Protein AF-A0A401PL98-F1 (afdb_monomer_lite)

Radius of gyration: 25.8 Å; chains: 1; bounding box: 98×54×64 Å

Foldseek 3Di:
DDDPPPPDPDDLQVLLVVLVVLLVVCVVPPDPVSLLVNLLSLLQVLFVDPDDDDSNLVSLLSLLQSLLLVVVDDDPDLQSVLSSLLSLLSSLLRPVVSSVVSQQPDDDPPDPDRSVLVSVVSCLVSLVSQAAQVSLLSSLSSLLSQLPDPDHDPNCLVCLQSSLVSNLSSVVLNLLNLLVVLVVVVVVVVPPPDDDDDDDDDDDDPPPPVVLSSVVSVVSNVVVVVVDDPPPPDPRSNDDRSSNVRDHLSNDPPHPDDSLLSNLVSLVCCVVPPVVSNCSNCVNDDPVSVVSNVVSNVVNVVVVVSVVQVVCVVVPHDPDPPPPPPPDPDPDDDDPDDD

pLDDT: mean 73.14, std 20.41, range [24.22, 97.81]

Organism: Scyliorhinus torazame (NCBI:txid75743)

Secondary structure (DSSP, 8-state):
-----------HHHHHHHHHHHHHHHTT---HHHHHHHHHHHHHHHHH-S--SSSHHHHHHHHHHHHHHHHTS----HHHHHHHHHHHHHHHHH-HHHHHHHHHH---TT--S-HHHHHHHHHHHTGGG--HHHHHHHHHHHHHHHHT-SS--HHHHHSHHHHHHHHHHHHHHHHHHHHHHHHHHHHHTS--------------------HHHHHHHHHHHHHHHHS-------GGGS---TTTTS--TTT-TTSS--HHHHHHHHHHHHHHH-HHHHHHHHTT--HHHHHHHHHHHHHHHHHHHHHHHHHHHHTTS---------S-----PPP----

Structure (mmCIF, N/CA/C/O backbone):
data_AF-A0A401PL98-F1
#
_entry.id   AF-A0A401PL98-F1
#
loop_
_atom_site.group_PDB
_atom_site.id
_atom_site.type_symbol
_atom_site.label_atom_id
_atom_site.label_alt_id
_atom_site.label_comp_id
_atom_site.label_asym_id
_atom_site.label_entity_id
_atom_site.label_seq_id
_atom_site.pdbx_PDB_ins_code
_atom_site.Cartn_x
_atom_site.Cartn_y
_atom_site.Cartn_z
_atom_site.occupancy
_atom_site.B_iso_or_equiv
_atom_site.auth_seq_id
_atom_site.auth_comp_id
_atom_site.auth_asym_id
_atom_site.auth_atom_id
_atom_site.pdbx_PDB_model_num
ATOM 1 N N . MET A 1 1 ? 9.918 30.303 -23.582 1.00 34.84 1 MET A N 1
ATOM 2 C CA . MET A 1 1 ? 9.147 31.017 -22.536 1.00 34.84 1 MET A CA 1
ATOM 3 C C . MET A 1 1 ? 9.695 30.509 -21.212 1.00 34.84 1 MET A C 1
ATOM 5 O O . MET A 1 1 ? 9.701 29.308 -21.020 1.00 34.84 1 MET A O 1
ATOM 9 N N . GLN A 1 2 ? 10.324 31.367 -20.407 1.00 24.86 2 GLN A N 1
ATOM 10 C CA . GLN A 1 2 ? 11.129 30.951 -19.251 1.00 24.86 2 GLN A CA 1
ATOM 11 C C . GLN A 1 2 ? 10.305 30.152 -18.235 1.00 24.86 2 GLN A C 1
ATOM 13 O O . GLN A 1 2 ? 9.307 30.666 -17.726 1.00 24.86 2 GLN A O 1
ATOM 18 N N . CYS A 1 3 ? 10.780 28.949 -17.903 1.00 24.22 3 CYS A N 1
ATOM 19 C CA . CYS A 1 3 ? 10.407 28.220 -16.699 1.00 24.22 3 CYS A CA 1
ATOM 20 C C . CYS A 1 3 ? 10.579 29.154 -15.501 1.00 24.22 3 CYS A C 1
ATOM 22 O O . CYS A 1 3 ? 11.693 29.502 -15.097 1.00 24.22 3 CYS A O 1
ATOM 24 N N . VAL A 1 4 ? 9.456 29.625 -14.960 1.00 25.02 4 VAL A N 1
ATOM 25 C CA . VAL A 1 4 ? 9.458 30.361 -13.704 1.00 25.02 4 VAL A CA 1
ATOM 26 C C . VAL A 1 4 ? 9.804 29.349 -12.630 1.00 25.02 4 VAL A C 1
ATOM 28 O O . VAL A 1 4 ? 8.997 28.518 -12.234 1.00 25.02 4 VAL A O 1
ATOM 31 N N . ASN A 1 5 ? 11.047 29.443 -12.185 1.00 32.03 5 ASN A N 1
ATOM 32 C CA . ASN A 1 5 ? 11.596 28.792 -11.018 1.00 32.03 5 ASN A CA 1
ATOM 33 C C . ASN A 1 5 ? 10.749 29.202 -9.792 1.00 32.03 5 ASN A C 1
ATOM 35 O O . ASN A 1 5 ? 10.996 30.238 -9.170 1.00 32.03 5 ASN A O 1
ATOM 39 N N . VAL A 1 6 ? 9.697 28.440 -9.464 1.00 31.39 6 VAL A N 1
ATOM 40 C CA . VAL A 1 6 ? 8.904 28.639 -8.239 1.00 31.39 6 VAL A CA 1
ATOM 41 C C . VAL A 1 6 ? 9.640 27.975 -7.079 1.00 31.39 6 VAL A C 1
ATOM 43 O O . VAL A 1 6 ? 9.162 27.052 -6.433 1.00 31.39 6 VAL A O 1
ATOM 46 N N . SER A 1 7 ? 10.824 28.498 -6.767 1.00 35.16 7 SER A N 1
ATOM 47 C CA . SER A 1 7 ? 11.382 28.366 -5.427 1.00 35.16 7 SER A CA 1
ATOM 48 C C . SER A 1 7 ? 10.679 29.391 -4.536 1.00 35.16 7 SER A C 1
ATOM 50 O O . SER A 1 7 ? 11.146 30.508 -4.311 1.00 35.16 7 SER A O 1
ATOM 52 N N . LYS A 1 8 ? 9.480 29.033 -4.075 1.00 34.72 8 LYS A N 1
ATOM 53 C CA . LYS A 1 8 ? 8.863 29.641 -2.897 1.00 34.72 8 LYS A CA 1
ATOM 54 C C . LYS A 1 8 ? 8.503 28.510 -1.952 1.00 34.72 8 LYS A C 1
ATOM 56 O O . LYS A 1 8 ? 7.469 27.874 -2.114 1.00 34.72 8 LYS A O 1
ATOM 61 N N . HIS A 1 9 ? 9.359 28.286 -0.958 1.00 39.34 9 HIS A N 1
ATOM 62 C CA . HIS A 1 9 ? 8.941 27.645 0.283 1.00 39.34 9 HIS A CA 1
ATOM 63 C C . HIS A 1 9 ? 7.728 28.424 0.812 1.00 39.34 9 HIS A C 1
ATOM 65 O O . HIS A 1 9 ? 7.892 29.506 1.374 1.00 39.34 9 HIS A O 1
ATOM 71 N N . LYS A 1 10 ? 6.510 27.922 0.577 1.00 44.69 10 LYS A N 1
ATOM 72 C CA . LYS A 1 10 ? 5.352 28.338 1.371 1.00 44.69 10 LYS A CA 1
ATOM 73 C C . LYS A 1 10 ? 5.649 27.926 2.808 1.00 44.69 10 LYS A C 1
ATOM 75 O O . LYS A 1 10 ? 6.079 26.796 3.050 1.00 44.69 10 LYS A O 1
ATOM 80 N N . ASP A 1 11 ? 5.464 28.849 3.743 1.00 50.06 11 ASP A N 1
ATOM 81 C CA . ASP A 1 11 ? 5.633 28.557 5.163 1.00 50.06 11 ASP A CA 1
ATOM 82 C C . ASP A 1 11 ? 4.682 27.410 5.540 1.00 50.06 11 ASP A C 1
ATOM 84 O O . ASP A 1 11 ? 3.527 27.398 5.107 1.00 50.06 11 ASP A O 1
ATOM 88 N N . SER A 1 12 ? 5.118 26.448 6.363 1.00 47.03 12 SER A N 1
ATOM 89 C CA . SER A 1 12 ? 4.267 25.307 6.757 1.00 47.03 12 SER A CA 1
ATOM 90 C C . SER A 1 12 ? 2.941 25.750 7.395 1.00 47.03 12 SER A C 1
ATOM 92 O O . SER A 1 12 ? 1.970 25.001 7.378 1.00 47.03 12 SER A O 1
ATOM 94 N N . SER A 1 13 ? 2.891 26.976 7.932 1.00 44.75 13 SER A N 1
ATOM 95 C CA . SER A 1 13 ? 1.680 27.620 8.445 1.00 44.75 13 SER A CA 1
ATOM 96 C C . SER A 1 13 ? 0.706 28.061 7.349 1.00 44.75 13 SER A C 1
ATOM 98 O O . SER A 1 13 ? -0.495 27.997 7.572 1.00 44.75 13 SER A O 1
ATOM 100 N N . GLU A 1 14 ? 1.179 28.527 6.191 1.00 50.38 14 GLU A N 1
ATOM 101 C CA . GLU A 1 14 ? 0.305 28.928 5.077 1.00 50.38 14 GLU A CA 1
ATOM 102 C C . GLU A 1 14 ? -0.303 27.704 4.394 1.00 50.38 14 GLU A C 1
ATOM 104 O O . GLU A 1 14 ? -1.478 27.716 4.036 1.00 50.38 14 GLU A O 1
ATOM 109 N N . ILE A 1 15 ? 0.486 26.630 4.280 1.00 54.44 15 ILE A N 1
ATOM 110 C CA . ILE A 1 15 ? 0.012 25.328 3.803 1.00 54.44 15 ILE A CA 1
ATOM 111 C C . ILE A 1 15 ? -1.042 24.786 4.775 1.00 54.44 15 ILE A C 1
ATOM 113 O O . ILE A 1 15 ? -2.155 24.491 4.358 1.00 54.44 15 ILE A O 1
ATOM 117 N N . ALA A 1 16 ? -0.745 24.753 6.079 1.00 52.16 16 ALA A N 1
ATOM 118 C CA . ALA A 1 16 ? -1.694 24.299 7.095 1.00 52.16 16 ALA A CA 1
ATOM 119 C C . ALA A 1 16 ? -2.985 25.137 7.142 1.00 52.16 16 ALA A C 1
ATOM 121 O O . ALA A 1 16 ? -4.063 24.575 7.302 1.00 52.16 16 ALA A O 1
ATOM 122 N N . CYS A 1 17 ? -2.909 26.461 6.966 1.00 51.03 17 CYS A N 1
ATOM 123 C CA . CYS A 1 17 ? -4.097 27.315 6.894 1.00 51.03 17 CYS A CA 1
ATOM 124 C C . CYS A 1 17 ? -4.942 27.041 5.642 1.00 51.03 17 CYS A C 1
ATOM 126 O O . CYS A 1 17 ? -6.155 26.915 5.770 1.00 51.03 17 CYS A O 1
ATOM 128 N N . GLY A 1 18 ? -4.329 26.906 4.460 1.00 56.03 18 GLY A N 1
ATOM 129 C CA . GLY A 1 18 ? -5.063 26.574 3.231 1.00 56.03 18 GLY A CA 1
ATOM 130 C C . GLY A 1 18 ? -5.735 25.200 3.307 1.00 56.03 18 GLY A C 1
ATOM 131 O O . GLY A 1 18 ? -6.884 25.041 2.907 1.00 56.03 18 GLY A O 1
ATOM 132 N N . LEU A 1 19 ? -5.045 24.236 3.917 1.00 57.03 19 LEU A N 1
ATOM 133 C CA . LEU A 1 19 ? -5.558 22.900 4.204 1.00 57.03 19 LEU A CA 1
ATOM 134 C C . LEU A 1 19 ? -6.704 22.915 5.235 1.00 57.03 19 LEU A C 1
ATOM 136 O O . LEU A 1 19 ? -7.704 22.223 5.062 1.00 57.03 19 LEU A O 1
ATOM 140 N N . TYR A 1 20 ? -6.595 23.725 6.291 1.00 56.75 20 TYR A N 1
ATOM 141 C CA . TYR A 1 20 ? -7.649 23.887 7.296 1.00 56.75 20 TYR A CA 1
ATOM 142 C C . TYR A 1 20 ? -8.900 24.549 6.707 1.00 56.75 20 TYR A C 1
ATOM 144 O O . TYR A 1 20 ? -10.014 24.092 6.950 1.00 56.75 20 TYR A O 1
ATOM 152 N N . GLU A 1 21 ? -8.731 25.606 5.908 1.00 56.06 21 GLU A N 1
ATOM 153 C CA . GLU A 1 21 ? -9.841 26.267 5.215 1.00 56.06 21 GLU A CA 1
ATOM 154 C C . GLU A 1 21 ? -10.541 25.311 4.246 1.00 56.06 21 GLU A C 1
ATOM 156 O O . GLU A 1 21 ? -11.769 25.264 4.231 1.00 56.06 21 GLU A O 1
ATOM 161 N N . ALA A 1 22 ? -9.785 24.487 3.523 1.00 56.66 22 ALA A N 1
ATOM 162 C CA . ALA A 1 22 ? -10.321 23.426 2.680 1.00 56.66 22 ALA A CA 1
ATOM 163 C C . ALA A 1 22 ? -11.163 22.397 3.451 1.00 56.66 22 ALA A C 1
ATOM 165 O O . ALA A 1 22 ? -12.301 22.125 3.072 1.00 56.66 22 ALA A O 1
ATOM 166 N N . VAL A 1 23 ? -10.652 21.849 4.557 1.00 57.38 23 VAL A N 1
ATOM 167 C CA . VAL A 1 23 ? -11.400 20.881 5.385 1.00 57.38 23 VAL A CA 1
ATOM 168 C C . VAL A 1 23 ? -12.679 21.512 5.957 1.00 57.38 23 VAL A C 1
ATOM 170 O O . VAL A 1 23 ? -13.740 20.890 5.980 1.00 57.38 23 VAL A O 1
ATOM 173 N N . VAL A 1 24 ? -12.619 22.781 6.373 1.00 56.09 24 VAL A N 1
ATOM 174 C CA . VAL A 1 24 ? -13.784 23.508 6.903 1.00 56.09 24 VAL A CA 1
ATOM 175 C C . VAL A 1 24 ? -14.827 23.810 5.817 1.00 56.09 24 VAL A C 1
ATOM 177 O O . VAL A 1 24 ? -16.025 23.758 6.104 1.00 56.09 24 VAL A O 1
ATOM 180 N N . TRP A 1 25 ? -14.406 24.103 4.584 1.00 50.75 25 TRP A N 1
ATOM 181 C CA . TRP A 1 25 ? -15.309 24.321 3.446 1.00 50.75 25 TRP A CA 1
ATOM 182 C C . TRP A 1 25 ? -15.984 23.023 2.975 1.00 50.75 25 TRP A C 1
ATOM 184 O O . TRP A 1 25 ? -17.205 22.994 2.809 1.00 50.75 25 TRP A O 1
ATOM 194 N N . THR A 1 26 ? -15.221 21.937 2.852 1.00 51.97 26 THR A N 1
ATOM 195 C CA . THR A 1 26 ? -15.712 20.617 2.400 1.00 51.97 26 THR A CA 1
ATOM 196 C C . THR A 1 26 ? -16.624 19.922 3.418 1.00 51.97 26 THR A C 1
ATOM 198 O O . THR A 1 26 ? -17.501 19.137 3.049 1.00 51.97 26 THR A O 1
ATOM 201 N N . GLY A 1 27 ? -16.525 20.281 4.705 1.00 49.19 27 GLY A N 1
ATOM 202 C CA . GLY A 1 27 ? -17.437 19.823 5.759 1.00 49.19 27 GLY A CA 1
ATOM 203 C C . GLY A 1 27 ? -18.918 20.177 5.536 1.00 49.19 27 GLY A C 1
ATOM 204 O O . GLY A 1 27 ? -19.774 19.667 6.261 1.00 49.19 27 GLY A O 1
ATOM 205 N N . HIS A 1 28 ? -19.253 21.025 4.550 1.00 48.16 28 HIS A N 1
ATOM 206 C CA . HIS A 1 28 ? -20.642 21.359 4.222 1.00 48.16 28 HIS A CA 1
ATOM 207 C C . HIS A 1 28 ? -21.223 20.668 2.979 1.00 48.16 28 HIS A C 1
ATOM 209 O O . HIS A 1 28 ? -22.436 20.452 2.982 1.00 48.16 28 HIS A O 1
ATOM 215 N N . VAL A 1 29 ? -20.449 20.265 1.961 1.00 44.75 29 VAL A N 1
ATOM 216 C CA . VAL A 1 29 ? -20.989 19.599 0.752 1.00 44.75 29 VAL A CA 1
ATOM 217 C C . VAL A 1 29 ? -19.892 18.805 0.014 1.00 44.75 29 VAL A C 1
ATOM 219 O O . VAL A 1 29 ? -19.371 19.274 -0.978 1.00 44.75 29 VAL A O 1
ATOM 222 N N . ALA A 1 30 ? -19.542 17.590 0.447 1.00 50.38 30 ALA A N 1
ATOM 223 C CA . ALA A 1 30 ? -18.509 16.804 -0.248 1.00 50.38 30 ALA A CA 1
ATOM 224 C C . ALA A 1 30 ? -19.039 16.150 -1.545 1.00 50.38 30 ALA A C 1
ATOM 226 O O . ALA A 1 30 ? -19.434 14.974 -1.543 1.00 50.38 30 ALA A O 1
ATOM 227 N N . ASP A 1 31 ? -19.071 16.929 -2.627 1.00 55.38 31 ASP A N 1
ATOM 228 C CA . ASP A 1 31 ? -19.102 16.422 -4.000 1.00 55.38 31 ASP A CA 1
ATOM 229 C C . ASP A 1 31 ? -17.734 15.809 -4.366 1.00 55.38 31 ASP A C 1
ATOM 231 O O . ASP A 1 31 ? -16.712 16.064 -3.730 1.00 55.38 31 ASP A O 1
ATOM 235 N N . TRP A 1 32 ? -17.729 14.935 -5.369 1.00 53.50 32 TRP A N 1
ATOM 236 C CA . TRP A 1 32 ? -16.585 14.107 -5.766 1.00 53.50 32 TRP A CA 1
ATOM 237 C C . TRP A 1 32 ? -15.277 14.859 -6.028 1.00 53.50 32 TRP A C 1
ATOM 239 O O . TRP A 1 32 ? -14.222 14.414 -5.579 1.00 53.50 32 TRP A O 1
ATOM 249 N N . GLU A 1 33 ? -15.351 16.004 -6.706 1.00 59.06 33 GLU A N 1
ATOM 250 C CA . GLU A 1 33 ? -14.176 16.819 -7.038 1.00 59.06 33 GLU A CA 1
ATOM 251 C C . GLU A 1 33 ? -13.470 17.344 -5.780 1.00 59.06 33 GLU A C 1
ATOM 253 O O . GLU A 1 33 ? -12.244 17.431 -5.740 1.00 59.06 33 GLU A O 1
ATOM 258 N N . GLU A 1 34 ? -14.228 17.646 -4.721 1.00 63.03 34 GLU A N 1
ATOM 259 C CA . GLU A 1 34 ? -13.664 18.191 -3.489 1.00 63.03 34 GLU A CA 1
ATOM 260 C C . GLU A 1 34 ? -12.855 17.144 -2.721 1.00 63.03 34 GLU A C 1
ATOM 262 O O . GLU A 1 34 ? -11.804 17.476 -2.183 1.00 63.03 34 GLU A O 1
ATOM 267 N N . VAL A 1 35 ? -13.306 15.882 -2.689 1.00 63.41 35 VAL A N 1
ATOM 268 C CA . VAL A 1 35 ? -12.607 14.791 -1.983 1.00 63.41 35 VAL A CA 1
ATOM 269 C C . VAL A 1 35 ? -11.343 14.365 -2.727 1.00 63.41 35 VAL A C 1
ATOM 271 O O . VAL A 1 35 ? -10.309 14.179 -2.085 1.00 63.41 35 VAL A O 1
ATOM 274 N N . GLY A 1 36 ? -11.407 14.263 -4.059 1.00 61.31 36 GLY A N 1
ATOM 275 C CA . GLY A 1 36 ? -10.237 13.967 -4.890 1.00 61.31 36 GLY A CA 1
ATOM 276 C C . GLY A 1 36 ? -9.157 15.033 -4.749 1.00 61.31 36 GLY A C 1
ATOM 277 O O . GLY A 1 36 ? -8.006 14.719 -4.453 1.00 61.31 36 GLY A O 1
ATOM 278 N N . TRP A 1 37 ? -9.544 16.309 -4.819 1.00 66.44 37 TRP A N 1
ATOM 279 C CA . TRP A 1 37 ? -8.623 17.417 -4.577 1.00 66.44 37 TRP A CA 1
ATOM 280 C C . TRP A 1 37 ? -8.018 17.383 -3.162 1.00 66.44 37 TRP A C 1
ATOM 282 O O . TRP A 1 37 ? -6.823 17.619 -2.995 1.00 66.44 37 TRP A O 1
ATOM 292 N N . LEU A 1 38 ? -8.811 17.051 -2.136 1.00 66.69 38 LEU A N 1
ATOM 293 C CA . LEU A 1 38 ? -8.348 16.972 -0.744 1.00 66.69 38 LEU A CA 1
ATOM 294 C C . LEU A 1 38 ? -7.312 15.854 -0.546 1.00 66.69 38 LEU A C 1
ATOM 296 O O . LEU A 1 38 ? -6.324 16.046 0.167 1.00 66.69 38 LEU A O 1
ATOM 300 N N . ALA A 1 39 ? -7.528 14.703 -1.190 1.00 67.25 39 ALA A N 1
ATOM 301 C CA . ALA A 1 39 ? -6.600 13.578 -1.181 1.00 67.25 39 ALA A CA 1
ATOM 302 C C . ALA A 1 39 ? -5.299 13.910 -1.919 1.00 67.25 39 ALA A C 1
ATOM 304 O O . ALA A 1 39 ? -4.222 13.750 -1.339 1.00 67.25 39 ALA A O 1
ATOM 305 N N . ALA A 1 40 ? -5.401 14.462 -3.127 1.00 68.38 40 ALA A N 1
ATOM 306 C CA . ALA A 1 40 ? -4.260 14.912 -3.913 1.00 68.38 40 ALA A CA 1
ATOM 307 C C . ALA A 1 40 ? -3.421 15.967 -3.175 1.00 68.38 40 ALA A C 1
ATOM 309 O O . ALA A 1 40 ? -2.199 15.849 -3.075 1.00 68.38 40 ALA A O 1
ATOM 310 N N . GLU A 1 41 ? -4.059 16.993 -2.606 1.00 69.19 41 GLU A N 1
ATOM 311 C CA . GLU A 1 41 ? -3.354 18.060 -1.893 1.00 69.19 41 GLU A CA 1
ATOM 312 C C . GLU A 1 41 ? -2.682 17.520 -0.618 1.00 69.19 41 GLU A C 1
ATOM 314 O O . GLU A 1 41 ? -1.539 17.875 -0.317 1.00 69.19 41 GLU A O 1
ATOM 319 N N . PHE A 1 42 ? -3.338 16.611 0.114 1.00 73.56 42 PHE A N 1
ATOM 320 C CA . PHE A 1 42 ? -2.736 15.970 1.283 1.00 73.56 42 PHE A CA 1
ATOM 321 C C . PHE A 1 42 ? -1.527 15.105 0.914 1.00 73.56 42 PHE A C 1
ATOM 323 O O . PHE A 1 42 ? -0.480 15.213 1.558 1.00 73.56 42 PHE A O 1
ATOM 330 N N . GLN A 1 43 ? -1.646 14.266 -0.114 1.00 69.56 43 GLN A N 1
ATOM 331 C CA . GLN A 1 43 ? -0.548 13.440 -0.616 1.00 69.56 43 GLN A CA 1
ATOM 332 C C . GLN A 1 43 ? 0.619 14.315 -1.062 1.00 69.56 43 GLN A C 1
ATOM 334 O O . GLN A 1 43 ? 1.738 14.144 -0.587 1.00 69.56 43 GLN A O 1
ATOM 339 N N . LYS A 1 44 ? 0.353 15.333 -1.880 1.00 69.38 44 LYS A N 1
ATOM 340 C CA . LYS A 1 44 ? 1.358 16.296 -2.323 1.00 69.38 44 LYS A CA 1
ATOM 341 C C . LYS A 1 44 ? 2.088 16.941 -1.147 1.00 69.38 44 LYS A C 1
ATOM 343 O O . LYS A 1 44 ? 3.314 16.948 -1.112 1.00 69.38 44 LYS A O 1
ATOM 348 N N . VAL A 1 45 ? 1.365 17.439 -0.145 1.00 65.12 45 VAL A N 1
ATOM 349 C CA . VAL A 1 45 ? 1.982 18.110 1.009 1.00 65.12 45 VAL A CA 1
ATOM 350 C C . VAL A 1 45 ? 2.758 17.134 1.899 1.00 65.12 45 VAL A C 1
ATOM 352 O O . VAL A 1 45 ? 3.867 17.460 2.326 1.00 65.12 45 VAL A O 1
ATOM 355 N N . SER A 1 46 ? 2.199 15.957 2.185 1.00 64.69 46 SER A N 1
ATOM 356 C CA . SER A 1 46 ? 2.826 14.950 3.053 1.00 64.69 46 SER A CA 1
ATOM 357 C C . SER A 1 46 ? 4.056 14.298 2.418 1.00 64.69 46 SER A C 1
ATOM 359 O O . SER A 1 46 ? 5.017 14.008 3.127 1.00 64.69 46 SER A O 1
ATOM 361 N N . LEU A 1 47 ? 4.067 14.128 1.094 1.00 66.50 47 LEU A N 1
ATOM 362 C CA . LEU A 1 47 ? 5.151 13.474 0.368 1.00 66.50 47 LEU A CA 1
ATOM 363 C C . LEU A 1 47 ? 6.257 14.471 -0.056 1.00 66.50 47 LEU A C 1
ATOM 365 O O . LEU A 1 47 ? 7.432 14.132 -0.011 1.00 66.50 47 LEU A O 1
ATOM 369 N N . GLN A 1 48 ? 5.945 15.721 -0.424 1.00 57.34 48 GLN A N 1
ATOM 370 C CA . GLN A 1 48 ? 6.891 16.622 -1.118 1.00 57.34 48 GLN A CA 1
ATOM 371 C C . GLN A 1 48 ? 7.851 17.422 -0.211 1.00 57.34 48 GLN A C 1
ATOM 373 O O . GLN A 1 48 ? 8.734 18.121 -0.713 1.00 57.34 48 GLN A O 1
ATOM 378 N N . VAL A 1 49 ? 7.720 17.354 1.119 1.00 53.47 49 VAL A N 1
ATOM 379 C CA . VAL A 1 49 ? 8.475 18.222 2.040 1.00 53.47 49 VAL A CA 1
ATOM 380 C C . VAL A 1 49 ? 9.450 17.411 2.914 1.00 53.47 49 VAL A C 1
ATOM 382 O O . VAL A 1 49 ? 9.013 16.748 3.851 1.00 53.47 49 VAL A O 1
ATOM 385 N N . PRO A 1 50 ? 10.786 17.553 2.739 1.00 47.53 50 PRO A N 1
ATOM 386 C CA . PRO A 1 50 ? 11.790 16.974 3.647 1.00 47.53 50 PRO A CA 1
ATOM 387 C C . PRO A 1 50 ? 11.770 17.588 5.062 1.00 47.53 50 PRO A C 1
ATOM 389 O O . PRO A 1 50 ? 12.568 17.230 5.925 1.00 47.53 50 PRO A O 1
ATOM 392 N N . CYS A 1 51 ? 10.892 18.563 5.306 1.00 45.81 51 CYS A N 1
ATOM 393 C CA . CYS A 1 51 ? 10.666 19.199 6.599 1.00 45.81 51 CYS A CA 1
ATOM 394 C C . CYS A 1 51 ? 9.462 18.560 7.298 1.00 45.81 51 CYS A C 1
ATOM 396 O O . CYS A 1 51 ? 8.436 19.203 7.529 1.00 45.81 51 CYS A O 1
ATOM 398 N N . SER A 1 52 ? 9.604 17.288 7.656 1.00 54.16 52 SER A N 1
ATOM 399 C CA . SER A 1 52 ? 8.729 16.648 8.628 1.00 54.16 52 SER A CA 1
ATOM 400 C C . SER A 1 52 ? 8.745 17.457 9.929 1.00 54.16 52 SER A C 1
ATOM 402 O O . SER A 1 52 ? 9.808 17.798 10.459 1.00 54.16 52 SER A O 1
ATOM 404 N N . GLY A 1 53 ? 7.566 17.724 10.485 1.00 57.53 53 GLY A N 1
ATOM 405 C CA . GLY A 1 53 ? 7.471 17.635 11.938 1.00 57.53 53 GLY A CA 1
ATOM 406 C C . GLY A 1 53 ? 6.829 18.768 12.720 1.00 57.53 53 GLY A C 1
ATOM 407 O O . GLY A 1 53 ? 6.954 18.722 13.939 1.00 57.53 53 GLY A O 1
ATOM 408 N N . ARG A 1 54 ? 6.139 19.762 12.128 1.00 57.72 54 ARG A N 1
ATOM 409 C CA . ARG A 1 54 ? 5.236 20.623 12.941 1.00 57.72 54 ARG A CA 1
ATOM 410 C C . ARG A 1 54 ? 3.945 21.085 12.274 1.00 57.72 54 ARG A C 1
ATOM 412 O O . ARG A 1 54 ? 2.924 21.077 12.951 1.00 57.72 54 ARG A O 1
ATOM 419 N N . GLY A 1 55 ? 3.971 21.535 11.019 1.00 63.91 55 GLY A N 1
ATOM 420 C CA . GLY A 1 55 ? 2.767 22.073 10.360 1.00 63.91 55 GLY A CA 1
ATOM 421 C C . GLY A 1 55 ? 1.842 20.984 9.814 1.00 63.91 55 GLY A C 1
ATOM 422 O O . GLY A 1 55 ? 0.642 21.004 10.065 1.00 63.91 55 GLY A O 1
ATOM 423 N N . ILE A 1 56 ? 2.427 20.001 9.125 1.00 71.31 56 ILE A N 1
ATOM 424 C CA . ILE A 1 56 ? 1.692 18.906 8.475 1.00 71.31 56 ILE A CA 1
ATOM 425 C C . ILE A 1 56 ? 1.091 17.966 9.523 1.00 71.31 56 ILE A C 1
ATOM 427 O O . ILE A 1 56 ? -0.078 17.616 9.420 1.00 71.31 56 ILE A O 1
ATOM 431 N N . ASP A 1 57 ? 1.833 17.649 10.588 1.00 82.12 57 ASP A N 1
ATOM 432 C CA . ASP A 1 57 ? 1.369 16.756 11.659 1.00 82.12 57 ASP A CA 1
ATOM 433 C C . ASP A 1 57 ? 0.067 17.236 12.325 1.00 82.12 57 ASP A C 1
ATOM 435 O O . ASP A 1 57 ? -0.743 16.423 12.754 1.00 82.12 57 ASP A O 1
ATOM 43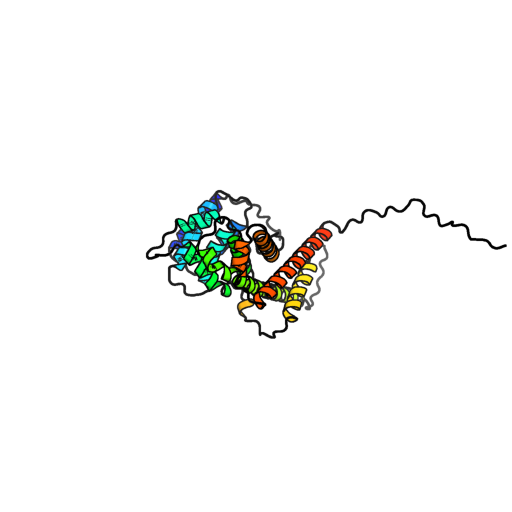9 N N . GLN A 1 58 ? -0.156 18.554 12.398 1.00 80.94 58 GLN A N 1
ATOM 440 C CA . GLN A 1 58 ? -1.398 19.133 12.933 1.00 80.94 58 GLN A CA 1
ATOM 441 C C . GLN A 1 58 ? -2.572 19.004 11.958 1.00 80.94 58 GLN A C 1
ATOM 443 O O . GLN A 1 58 ? -3.726 19.020 12.379 1.00 80.94 58 GLN A O 1
ATOM 448 N N . CYS A 1 59 ? -2.275 18.885 10.665 1.00 78.12 59 CYS A N 1
ATOM 449 C CA . CYS A 1 59 ? -3.268 18.712 9.620 1.00 78.12 59 CYS A CA 1
ATOM 450 C C . CYS A 1 59 ? -3.681 17.245 9.496 1.00 78.12 59 CYS A C 1
ATOM 452 O O . CYS A 1 59 ? -4.865 16.991 9.322 1.00 78.12 59 CYS A O 1
ATOM 454 N N . VAL A 1 60 ? -2.751 16.288 9.642 1.00 84.19 60 VAL A N 1
ATOM 455 C CA . VAL A 1 60 ? -3.019 14.844 9.463 1.00 84.19 60 VAL A CA 1
ATOM 456 C C . VAL A 1 60 ? -4.317 14.387 10.150 1.00 84.19 60 VAL A C 1
ATOM 458 O O . VAL A 1 60 ? -5.145 13.800 9.454 1.00 84.19 60 VAL A O 1
ATOM 461 N N . PRO A 1 61 ? -4.580 14.698 11.440 1.00 88.50 61 PRO A N 1
ATOM 462 C CA . PRO A 1 61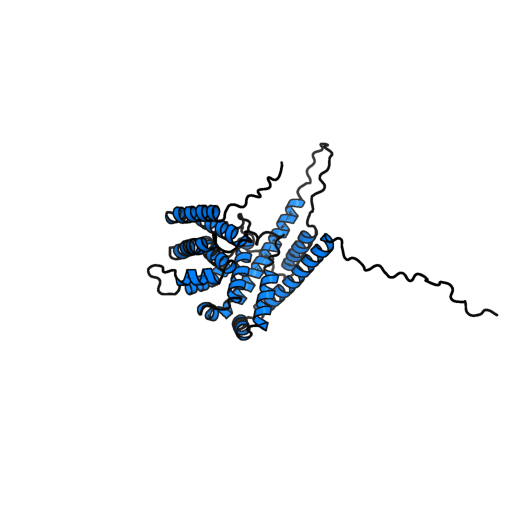 ? -5.831 14.302 12.077 1.00 88.50 61 PRO A CA 1
ATOM 463 C C . PRO A 1 61 ? -7.085 14.827 11.380 1.00 88.50 61 PRO A C 1
ATOM 465 O O . PRO A 1 61 ? -8.052 14.090 11.258 1.00 88.50 61 PRO A O 1
ATOM 468 N N . LEU A 1 62 ? -7.053 16.064 10.880 1.00 84.25 62 LEU A N 1
ATOM 469 C CA . LEU A 1 62 ? -8.191 16.713 10.229 1.00 84.25 62 LEU A CA 1
ATOM 470 C C . LEU A 1 62 ? -8.524 16.064 8.880 1.00 84.25 62 LEU A C 1
ATOM 472 O O . LEU A 1 62 ? -9.693 15.841 8.579 1.00 84.25 62 LEU A O 1
ATOM 476 N N . PHE A 1 63 ? -7.500 15.734 8.086 1.00 83.44 63 PHE A N 1
ATOM 477 C CA . PHE A 1 63 ? -7.674 15.053 6.797 1.00 83.44 63 PHE A CA 1
ATOM 478 C C . PHE A 1 63 ? -8.186 13.630 6.987 1.00 83.44 63 PHE A C 1
ATOM 480 O O . PHE A 1 63 ? -9.144 13.219 6.335 1.00 83.44 63 PHE A O 1
ATOM 487 N N . VAL A 1 64 ? -7.566 12.892 7.911 1.00 88.75 64 VAL A N 1
ATOM 488 C CA . VAL A 1 64 ? -7.956 11.514 8.219 1.00 88.75 64 VAL A CA 1
ATOM 489 C C . VAL A 1 64 ? -9.375 11.472 8.786 1.00 88.75 64 VAL A C 1
ATOM 491 O O . VAL A 1 64 ? -10.163 10.629 8.370 1.00 88.75 64 VAL A O 1
ATOM 494 N N . GLU A 1 65 ? -9.733 12.389 9.690 1.00 87.19 65 GLU A N 1
ATOM 495 C CA . GLU A 1 65 ? -11.092 12.491 10.230 1.00 87.19 65 GLU A CA 1
ATOM 496 C C . GLU A 1 65 ? -12.113 12.755 9.124 1.00 87.19 65 GLU A C 1
ATOM 498 O O . GLU A 1 65 ? -13.062 11.987 8.996 1.00 87.19 65 GLU A O 1
ATOM 503 N N . ALA A 1 66 ? -11.890 13.768 8.280 1.00 82.69 66 ALA A N 1
ATOM 504 C CA . ALA A 1 66 ? -12.811 14.117 7.201 1.00 82.69 66 ALA A CA 1
ATOM 505 C C . ALA A 1 66 ? -13.004 12.966 6.195 1.00 82.69 66 ALA A C 1
ATOM 507 O O . ALA A 1 66 ? -14.137 12.641 5.824 1.00 82.69 66 ALA A O 1
ATOM 508 N N . ALA A 1 67 ? -11.912 12.312 5.784 1.00 85.06 67 ALA A N 1
ATOM 509 C CA . ALA A 1 67 ? -11.955 11.198 4.841 1.00 85.06 67 ALA A CA 1
ATOM 510 C C . ALA A 1 67 ? -12.667 9.970 5.431 1.00 85.06 67 ALA A C 1
ATOM 512 O O . ALA A 1 67 ? -13.540 9.382 4.790 1.00 85.06 67 ALA A O 1
ATOM 513 N N . LEU A 1 68 ? -12.348 9.593 6.672 1.00 87.44 68 LEU A N 1
ATOM 514 C CA . LEU A 1 68 ? -12.960 8.424 7.306 1.00 87.44 68 LEU A CA 1
ATOM 515 C C . LEU A 1 68 ? -14.403 8.687 7.750 1.00 87.44 68 LEU A C 1
ATOM 517 O O . LEU A 1 68 ? -15.237 7.788 7.649 1.00 87.44 68 LEU A O 1
ATOM 521 N N . GLU A 1 69 ? -14.746 9.910 8.163 1.00 84.44 69 GLU A N 1
ATOM 522 C CA . GLU A 1 69 ? -16.135 10.294 8.427 1.00 84.44 69 GLU A CA 1
ATOM 523 C C . GLU A 1 69 ? -16.969 10.177 7.146 1.00 84.44 69 GLU A C 1
ATOM 525 O O . GLU A 1 69 ? -18.089 9.657 7.175 1.00 84.44 69 GLU A O 1
ATOM 530 N N . ARG A 1 70 ? -16.418 10.579 5.992 1.00 80.62 70 ARG A N 1
ATOM 531 C CA . ARG A 1 70 ? -17.098 10.462 4.696 1.00 80.62 70 ARG A CA 1
ATOM 532 C C . ARG A 1 70 ? -17.436 9.016 4.331 1.00 80.62 70 ARG A C 1
ATOM 534 O O . ARG A 1 70 ? -18.499 8.804 3.733 1.00 80.62 70 ARG A O 1
ATOM 541 N N . LEU A 1 71 ? -16.599 8.053 4.724 1.00 82.75 71 LEU A N 1
ATOM 542 C CA . LEU A 1 71 ? -16.837 6.616 4.540 1.00 82.75 71 LEU A CA 1
ATOM 543 C C . LEU A 1 71 ? -17.967 6.065 5.424 1.00 82.75 71 LEU A C 1
ATOM 545 O O . LEU A 1 71 ? -18.544 5.033 5.094 1.00 82.75 71 LEU A O 1
ATOM 549 N N . THR A 1 72 ? -18.338 6.748 6.515 1.00 80.00 72 THR A N 1
ATOM 550 C CA . THR A 1 72 ? -19.493 6.345 7.347 1.00 80.00 72 THR A CA 1
ATOM 551 C C . THR A 1 72 ? -20.845 6.691 6.715 1.00 80.00 72 THR A C 1
ATOM 553 O O . THR A 1 72 ? -21.892 6.201 7.145 1.00 80.00 72 THR A O 1
ATOM 556 N N . ARG A 1 73 ? -20.839 7.555 5.696 1.00 79.06 73 ARG A N 1
ATOM 557 C CA . ARG A 1 73 ? -22.022 7.949 4.923 1.00 79.06 73 ARG A CA 1
ATOM 558 C C . ARG A 1 73 ? -22.173 7.017 3.724 1.00 79.06 73 ARG A C 1
ATOM 560 O O . ARG A 1 73 ? -21.261 6.280 3.377 1.00 79.06 73 ARG A O 1
ATOM 567 N N . GLU A 1 74 ? -23.317 7.072 3.047 1.00 74.62 74 GLU A N 1
ATOM 568 C CA . GLU A 1 74 ? -23.499 6.318 1.804 1.00 74.62 74 GLU A CA 1
ATOM 569 C C . GLU A 1 74 ? -22.424 6.727 0.774 1.00 74.62 74 GLU A C 1
ATOM 571 O O . GLU A 1 74 ? -22.278 7.906 0.416 1.00 74.62 74 GLU A O 1
ATOM 576 N N . VAL A 1 75 ? -21.634 5.747 0.335 1.00 74.44 75 VAL A N 1
ATOM 577 C CA . VAL A 1 75 ? -20.615 5.895 -0.707 1.00 74.44 75 VAL A CA 1
ATOM 578 C C . VAL A 1 75 ? -21.161 5.233 -1.963 1.00 74.44 75 VAL A C 1
ATOM 580 O O . VAL A 1 75 ? -21.513 4.057 -1.948 1.00 74.44 75 VAL A O 1
ATOM 583 N N . LYS A 1 76 ? -21.297 6.011 -3.038 1.00 67.75 76 LYS A N 1
ATOM 584 C CA . LYS A 1 76 ? -22.013 5.577 -4.245 1.00 67.75 76 LYS A CA 1
ATOM 585 C C . LYS A 1 76 ? -21.142 4.783 -5.220 1.00 67.75 76 LYS A C 1
ATOM 587 O O . LYS A 1 76 ? -21.691 4.141 -6.106 1.00 67.75 76 LYS A O 1
ATOM 592 N N . THR A 1 77 ? -19.823 4.838 -5.067 1.00 81.06 77 THR A N 1
ATOM 593 C CA . THR A 1 77 ? -18.839 4.359 -6.049 1.00 81.06 77 THR A CA 1
ATOM 594 C C . THR A 1 77 ? -17.572 3.841 -5.376 1.00 81.06 77 THR A C 1
ATOM 596 O O . THR A 1 77 ? -17.286 4.167 -4.221 1.00 81.06 77 THR A O 1
ATOM 599 N N . SER A 1 78 ? -16.832 2.996 -6.091 1.00 84.50 78 SER A N 1
ATOM 600 C CA . SER A 1 78 ? -15.507 2.491 -5.709 1.00 84.50 78 SER A CA 1
ATOM 601 C C . SER A 1 78 ? -14.456 3.593 -5.669 1.00 84.50 78 SER A C 1
ATOM 603 O O . SER A 1 78 ? -13.779 3.718 -4.660 1.00 84.50 78 SER A O 1
ATOM 605 N N . GLU A 1 79 ? -14.392 4.451 -6.681 1.00 82.94 79 GLU A N 1
ATOM 606 C CA . GLU A 1 79 ? -13.359 5.494 -6.777 1.00 82.94 79 GLU A CA 1
ATOM 607 C C . GLU A 1 79 ? -13.436 6.526 -5.626 1.00 82.94 79 GLU A C 1
ATOM 609 O O . GLU A 1 79 ? -12.428 6.861 -5.013 1.00 82.94 79 GLU A O 1
ATOM 614 N N . LEU A 1 80 ? -14.632 6.953 -5.190 1.00 81.75 80 LEU A N 1
ATOM 615 C CA . LEU A 1 80 ? -14.736 7.832 -4.010 1.00 81.75 80 LEU A CA 1
ATOM 616 C C . LEU A 1 80 ? -14.238 7.131 -2.737 1.00 81.75 80 LEU A C 1
ATOM 618 O O . LEU A 1 80 ? -13.712 7.763 -1.818 1.00 81.75 80 LEU A O 1
ATOM 622 N N . ARG A 1 81 ? -14.443 5.814 -2.663 1.00 87.25 81 ARG A N 1
ATOM 623 C CA . ARG A 1 81 ? -14.005 4.999 -1.534 1.00 87.25 81 ARG A CA 1
ATOM 624 C C . ARG A 1 81 ? -12.485 4.892 -1.517 1.00 87.25 81 ARG A C 1
ATOM 626 O O . ARG A 1 81 ? -11.900 5.126 -0.461 1.00 87.25 81 ARG A O 1
ATOM 633 N N . THR A 1 82 ? -11.860 4.615 -2.660 1.00 89.56 82 THR A N 1
ATOM 634 C CA . THR A 1 82 ? -10.399 4.541 -2.782 1.00 89.56 82 THR A CA 1
ATOM 635 C C . THR A 1 82 ? -9.744 5.889 -2.517 1.00 89.56 82 THR A C 1
ATOM 637 O O . THR A 1 82 ? -8.821 5.927 -1.711 1.00 89.56 82 THR A O 1
ATOM 640 N N . MET A 1 83 ? -10.302 7.003 -3.001 1.00 85.75 83 MET A N 1
ATOM 641 C CA . MET A 1 83 ? -9.824 8.352 -2.658 1.00 85.75 83 MET A CA 1
ATOM 642 C C . MET A 1 83 ? -9.798 8.608 -1.144 1.00 85.75 83 MET A C 1
ATOM 644 O O . MET A 1 83 ? -8.803 9.084 -0.592 1.00 85.75 83 MET A O 1
ATOM 648 N N . CYS A 1 84 ? -10.880 8.270 -0.430 1.00 87.69 84 CYS A N 1
ATOM 649 C CA . CYS A 1 84 ? -10.913 8.409 1.029 1.00 87.69 84 CYS A CA 1
ATOM 650 C C . CYS A 1 84 ? -9.905 7.477 1.723 1.00 87.69 84 CYS A C 1
ATOM 652 O O . CYS A 1 84 ? -9.253 7.885 2.687 1.00 87.69 84 CYS A O 1
ATOM 654 N N . LEU A 1 85 ? -9.758 6.236 1.245 1.00 92.12 85 LEU A N 1
ATOM 655 C CA . LEU A 1 85 ? -8.765 5.296 1.770 1.00 92.12 85 LEU A CA 1
ATOM 656 C C . LEU A 1 85 ? -7.339 5.811 1.542 1.00 92.12 85 LEU A C 1
ATOM 658 O O . LEU A 1 85 ? -6.511 5.728 2.448 1.00 92.12 85 LEU A O 1
ATOM 662 N N . GLN A 1 86 ? -7.063 6.408 0.385 1.00 90.25 86 GLN A N 1
ATOM 663 C CA . GLN A 1 86 ? -5.757 6.945 0.025 1.00 90.25 86 GLN A CA 1
ATOM 664 C C . GLN A 1 86 ? -5.284 8.073 0.937 1.00 90.25 86 GLN A C 1
ATOM 666 O O . GLN A 1 86 ? -4.083 8.171 1.178 1.00 90.25 86 GLN A O 1
ATOM 671 N N . VAL A 1 87 ? -6.187 8.873 1.513 1.00 89.62 87 VAL A N 1
ATOM 672 C CA . VAL A 1 87 ? -5.820 9.862 2.544 1.00 89.62 87 VAL A CA 1
ATOM 673 C C . VAL A 1 87 ? -5.200 9.170 3.760 1.00 89.62 87 VAL A C 1
ATOM 675 O O . VAL A 1 87 ? -4.130 9.557 4.232 1.00 89.62 87 VAL A O 1
ATOM 678 N N . ALA A 1 88 ? -5.844 8.112 4.258 1.00 92.56 88 ALA A N 1
ATOM 679 C CA . ALA A 1 88 ? -5.339 7.348 5.393 1.00 92.56 88 ALA A CA 1
ATOM 680 C C . ALA A 1 88 ? -4.079 6.541 5.030 1.00 92.56 88 ALA A C 1
ATOM 682 O O . ALA A 1 88 ? -3.155 6.464 5.836 1.00 92.56 88 ALA A O 1
ATOM 683 N N . ILE A 1 89 ? -3.991 6.001 3.812 1.00 94.19 89 ILE A N 1
ATOM 684 C CA . ILE A 1 89 ? -2.801 5.295 3.310 1.00 94.19 89 ILE A CA 1
ATOM 685 C C . ILE A 1 89 ? -1.600 6.244 3.199 1.00 94.19 89 ILE A C 1
ATOM 687 O O . ILE A 1 89 ? -0.509 5.922 3.665 1.00 94.19 89 ILE A O 1
ATOM 691 N N . ALA A 1 90 ? -1.796 7.443 2.653 1.00 90.31 90 ALA A N 1
ATOM 692 C CA . ALA A 1 90 ? -0.757 8.463 2.580 1.00 90.31 90 ALA A CA 1
ATOM 693 C C . ALA A 1 90 ? -0.314 8.914 3.979 1.00 90.31 90 ALA A C 1
ATOM 695 O O . ALA A 1 90 ? 0.879 9.070 4.233 1.00 90.31 90 ALA A O 1
ATOM 696 N N . ALA A 1 91 ? -1.251 9.046 4.925 1.00 91.19 91 ALA A N 1
ATOM 697 C CA . ALA A 1 91 ? -0.932 9.359 6.316 1.00 91.19 91 ALA A CA 1
ATOM 698 C C . ALA A 1 91 ? -0.134 8.230 6.992 1.00 91.19 91 ALA A C 1
ATOM 700 O O . ALA A 1 91 ? 0.772 8.515 7.779 1.00 91.19 91 ALA A O 1
ATOM 701 N N . LEU A 1 92 ? -0.440 6.966 6.665 1.00 93.69 92 LEU A N 1
ATOM 702 C CA . LEU A 1 92 ? 0.300 5.795 7.136 1.00 93.69 92 LEU A CA 1
ATOM 703 C C . LEU A 1 92 ? 1.736 5.833 6.623 1.00 93.69 92 LEU A C 1
ATOM 705 O O . LEU A 1 92 ? 2.659 5.658 7.410 1.00 93.69 92 LEU A O 1
ATOM 709 N N . TYR A 1 93 ? 1.917 6.089 5.328 1.00 91.31 93 TYR A N 1
ATOM 710 C CA . TYR A 1 93 ? 3.234 6.169 4.706 1.00 91.31 93 TYR A CA 1
ATOM 711 C C . TYR A 1 93 ? 4.056 7.358 5.234 1.00 91.31 93 TYR A C 1
ATOM 713 O O . TYR A 1 93 ? 5.249 7.219 5.488 1.00 91.31 93 TYR A O 1
ATOM 721 N N . TYR A 1 94 ? 3.416 8.507 5.477 1.00 88.31 94 TYR A N 1
ATOM 722 C CA . TYR A 1 94 ? 4.068 9.701 6.024 1.00 88.31 94 TYR A CA 1
ATOM 723 C C . TYR A 1 94 ? 4.528 9.523 7.478 1.00 88.31 94 TYR A C 1
ATOM 725 O O . TYR A 1 94 ? 5.682 9.795 7.813 1.00 88.31 94 TYR A O 1
ATOM 733 N N . ASN A 1 95 ? 3.620 9.121 8.373 1.00 89.31 95 ASN A N 1
ATOM 734 C CA . ASN A 1 95 ? 3.920 8.953 9.793 1.00 89.31 95 ASN A CA 1
ATOM 735 C C . ASN A 1 95 ? 2.982 7.908 10.425 1.00 89.31 95 ASN A C 1
ATOM 737 O O . ASN A 1 95 ? 1.909 8.264 10.935 1.00 89.31 95 ASN A O 1
ATOM 741 N N . PRO A 1 96 ? 3.400 6.627 10.463 1.00 91.75 96 PRO A N 1
ATOM 742 C CA . PRO A 1 96 ? 2.549 5.545 10.938 1.00 91.75 96 PRO A CA 1
ATOM 743 C C . PRO A 1 96 ? 2.069 5.739 12.381 1.00 91.75 96 PRO A C 1
ATOM 745 O O . PRO A 1 96 ? 0.912 5.468 12.699 1.00 91.75 96 PRO A O 1
ATOM 748 N N . LEU A 1 97 ? 2.933 6.257 13.263 1.00 91.25 97 LEU A N 1
ATOM 749 C CA . LEU A 1 97 ? 2.594 6.475 14.671 1.00 91.25 97 LEU A CA 1
ATOM 750 C C . LEU A 1 97 ? 1.523 7.560 14.838 1.00 91.25 97 LEU A C 1
ATOM 752 O O . LEU A 1 97 ? 0.606 7.408 15.650 1.00 91.25 97 LEU A O 1
ATOM 756 N N . LEU A 1 98 ? 1.631 8.649 14.072 1.00 91.81 98 LEU A N 1
ATOM 757 C CA . LEU A 1 98 ? 0.652 9.731 14.095 1.00 91.81 98 LEU A CA 1
ATOM 758 C C . LEU A 1 98 ? -0.704 9.266 13.563 1.00 91.81 98 LEU A C 1
ATOM 760 O O . LEU A 1 98 ? -1.724 9.587 14.176 1.00 91.81 98 LEU A O 1
ATOM 764 N N . LEU A 1 99 ? -0.729 8.478 12.481 1.00 93.75 99 LEU A N 1
ATOM 765 C CA . LEU A 1 99 ? -1.973 7.893 11.984 1.00 93.75 99 LEU A CA 1
ATOM 766 C C . LEU A 1 99 ? -2.610 6.990 13.043 1.00 93.75 99 LEU A C 1
ATOM 768 O O . LEU A 1 99 ? -3.772 7.192 13.375 1.00 93.75 99 LEU A O 1
ATOM 772 N N . LEU A 1 100 ? -1.871 6.031 13.607 1.00 93.38 100 LEU A N 1
ATOM 773 C CA . LEU A 1 100 ? -2.424 5.109 14.607 1.00 93.38 100 LEU A CA 1
ATOM 774 C C . LEU A 1 100 ? -2.986 5.861 15.820 1.00 93.38 100 LEU A C 1
ATOM 776 O O . LEU A 1 100 ? -4.114 5.603 16.232 1.00 93.38 100 LEU A O 1
ATOM 780 N N . THR A 1 101 ? -2.252 6.860 16.319 1.00 93.06 101 THR A N 1
ATOM 781 C CA . THR A 1 101 ? -2.723 7.731 17.408 1.00 93.06 101 THR A CA 1
ATOM 782 C C . THR A 1 101 ? -3.986 8.498 17.010 1.00 93.06 101 THR A C 1
ATOM 784 O O . THR A 1 101 ? -4.895 8.672 17.819 1.00 93.06 101 THR A O 1
ATOM 787 N N . THR A 1 102 ? -4.067 8.971 15.767 1.00 92.62 102 THR A N 1
ATOM 788 C CA . THR A 1 102 ? -5.259 9.649 15.246 1.00 92.62 102 THR A CA 1
ATOM 789 C C . THR A 1 102 ? -6.452 8.697 15.240 1.00 92.62 102 THR A C 1
ATOM 791 O O . THR A 1 102 ? -7.474 9.009 15.843 1.00 92.62 102 THR A O 1
ATOM 794 N N . LEU A 1 103 ? -6.306 7.512 14.642 1.00 92.50 103 LEU A N 1
ATOM 795 C CA . LEU A 1 103 ? -7.370 6.510 14.526 1.00 92.50 103 LEU A CA 1
ATOM 796 C C . LEU A 1 103 ? -7.896 6.040 15.889 1.00 92.50 103 LEU A C 1
ATOM 798 O O . LEU A 1 103 ? -9.093 5.805 16.026 1.00 92.50 103 LEU A O 1
ATOM 802 N N . GLU A 1 104 ? -7.029 5.933 16.900 1.00 90.12 104 GLU A N 1
ATOM 803 C CA . GLU A 1 104 ? -7.425 5.600 18.276 1.00 90.12 104 GLU A CA 1
ATOM 804 C C . GLU A 1 104 ? -8.275 6.694 18.944 1.00 90.12 104 GLU A C 1
ATOM 806 O O . GLU A 1 104 ? -9.106 6.394 19.802 1.00 90.12 104 GLU A O 1
ATOM 811 N N . ASN A 1 105 ? -8.079 7.959 18.563 1.00 90.25 105 ASN A N 1
ATOM 812 C CA . ASN A 1 105 ? -8.823 9.093 19.112 1.00 90.25 105 ASN A CA 1
ATOM 813 C C . ASN A 1 105 ? -10.127 9.387 18.349 1.00 90.25 105 ASN A C 1
ATOM 815 O O . ASN A 1 105 ? -11.004 10.068 18.892 1.00 90.25 105 ASN A O 1
ATOM 819 N N . LEU A 1 106 ? -10.286 8.867 17.129 1.00 88.19 106 LEU A N 1
ATOM 820 C CA . LEU A 1 106 ? -11.491 9.053 16.320 1.00 88.19 106 LEU A CA 1
ATOM 821 C C . LEU A 1 106 ? -12.662 8.213 16.831 1.00 88.19 106 LEU A C 1
ATOM 823 O O . LEU A 1 106 ? -12.545 7.014 17.077 1.00 88.19 106 LEU A O 1
ATOM 827 N N . HIS A 1 107 ? -13.825 8.853 16.946 1.00 83.88 107 HIS A N 1
ATOM 828 C CA . HIS A 1 107 ? -15.058 8.214 17.393 1.00 83.88 107 HIS A CA 1
ATOM 829 C C . HIS A 1 107 ? -16.231 8.687 16.537 1.00 83.88 107 HIS A C 1
ATOM 831 O O . HIS A 1 107 ? -16.709 9.810 16.697 1.00 83.88 107 HIS A O 1
ATOM 837 N N . PHE A 1 108 ? -16.736 7.813 15.665 1.00 81.56 108 PHE A N 1
ATOM 838 C CA . PHE A 1 108 ? -17.916 8.114 14.856 1.00 81.56 108 PHE A CA 1
ATOM 839 C C . PHE A 1 108 ? -19.214 7.627 15.526 1.00 81.56 108 PHE A C 1
ATOM 841 O O . PHE A 1 108 ? -19.228 6.561 16.155 1.00 81.56 108 PHE A O 1
ATOM 848 N N . PRO A 1 109 ? -20.330 8.371 15.403 1.00 76.25 109 PRO A N 1
ATOM 849 C CA . PR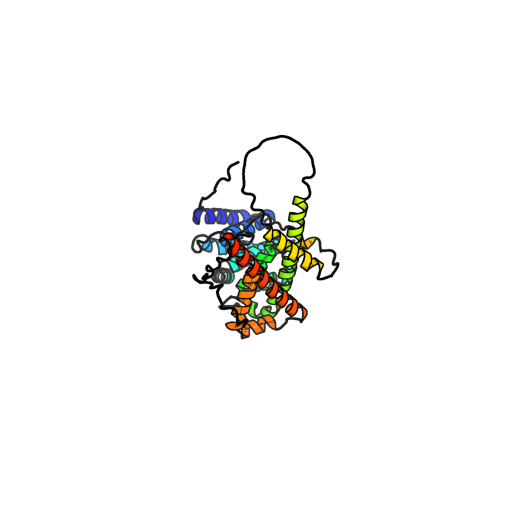O A 1 109 ? -21.615 7.963 15.963 1.00 76.25 109 PRO A CA 1
ATOM 850 C C . PRO A 1 109 ? -22.065 6.599 15.423 1.00 76.25 109 PRO A C 1
ATOM 852 O O . PRO A 1 109 ? -21.955 6.332 14.232 1.00 76.25 109 PRO A O 1
ATOM 855 N N . ASN A 1 110 ? -22.637 5.756 16.288 1.00 74.44 110 ASN A N 1
ATOM 856 C CA . ASN A 1 110 ? -23.125 4.403 15.963 1.00 74.44 110 ASN A CA 1
ATOM 857 C C . ASN A 1 110 ? -22.046 3.381 15.566 1.00 74.44 110 ASN A C 1
ATOM 859 O O . ASN A 1 110 ? -22.391 2.276 15.150 1.00 74.44 110 ASN A O 1
ATOM 863 N N . ASN A 1 111 ? -20.765 3.709 15.738 1.00 74.75 111 ASN A N 1
ATOM 864 C CA . ASN A 1 111 ? -19.677 2.791 15.455 1.00 74.75 111 ASN A CA 1
ATOM 865 C C . ASN A 1 111 ? -19.270 1.995 16.707 1.00 74.75 111 ASN A C 1
ATOM 867 O O . ASN A 1 111 ? -18.915 2.574 17.733 1.00 74.75 111 ASN A O 1
ATOM 871 N N . THR A 1 112 ? -19.358 0.666 16.644 1.00 76.94 112 THR A N 1
ATOM 872 C CA . THR A 1 112 ? -19.010 -0.232 17.761 1.00 76.94 112 THR A CA 1
ATOM 873 C C . THR A 1 112 ? -17.613 -0.834 17.651 1.00 76.94 112 THR A C 1
ATOM 875 O O . THR A 1 112 ? -17.143 -1.449 18.606 1.00 76.94 112 THR A O 1
ATOM 878 N N . GLU A 1 113 ? -16.965 -0.704 16.497 1.00 84.56 113 GLU A N 1
ATOM 879 C CA . GLU A 1 113 ? -15.675 -1.319 16.199 1.00 84.56 113 GLU A CA 1
ATOM 880 C C . GLU A 1 113 ? -14.579 -0.241 16.117 1.00 84.56 113 GLU A C 1
ATOM 882 O O . GLU A 1 113 ? -14.869 0.889 15.717 1.00 84.56 113 GLU A O 1
ATOM 887 N N . PRO A 1 114 ? -13.321 -0.538 16.501 1.00 89.94 114 PRO A N 1
ATOM 888 C CA . PRO A 1 114 ? -12.235 0.428 16.366 1.00 89.94 114 PRO A CA 1
ATOM 889 C C . PRO A 1 114 ? -12.054 0.869 14.909 1.00 89.94 114 PRO A C 1
ATOM 891 O O . PRO A 1 114 ? -11.987 0.019 14.018 1.00 89.94 114 PRO A O 1
ATOM 894 N N . ILE A 1 115 ? -11.883 2.174 14.674 1.00 91.94 115 ILE A N 1
ATOM 895 C CA . ILE A 1 115 ? -11.743 2.751 13.324 1.00 91.94 115 ILE A CA 1
ATOM 896 C C . ILE A 1 115 ? -10.593 2.104 12.547 1.00 91.94 115 ILE A C 1
ATOM 898 O O . ILE A 1 115 ? -10.749 1.781 11.373 1.00 91.94 115 ILE A O 1
ATOM 902 N N . THR A 1 116 ? -9.473 1.805 13.212 1.00 93.12 116 THR A N 1
ATOM 903 C CA . THR A 1 116 ? -8.339 1.079 12.618 1.00 93.12 116 THR A CA 1
ATOM 904 C C . THR A 1 116 ? -8.746 -0.266 12.021 1.00 93.12 116 THR A C 1
ATOM 906 O O . THR A 1 116 ? -8.225 -0.667 10.986 1.00 93.12 116 THR A O 1
ATOM 909 N N . THR A 1 117 ? -9.681 -0.970 12.660 1.00 93.31 117 THR A N 1
ATOM 910 C CA . THR A 1 117 ? -10.142 -2.283 12.193 1.00 93.31 117 THR A CA 1
ATOM 911 C C . THR A 1 117 ? -10.981 -2.144 10.932 1.00 93.31 117 THR A C 1
ATOM 913 O O . THR A 1 117 ? -10.762 -2.866 9.964 1.00 93.31 117 THR A O 1
ATOM 916 N N . GLN A 1 118 ? -11.882 -1.164 10.911 1.00 92.06 118 GLN A N 1
ATOM 917 C CA . GLN A 1 118 ? -12.708 -0.875 9.742 1.00 92.06 118 GLN A CA 1
ATOM 918 C C . GLN A 1 118 ? -11.881 -0.398 8.561 1.00 92.06 118 GLN A C 1
ATOM 920 O O . GLN A 1 118 ? -12.054 -0.913 7.465 1.00 92.06 118 GLN A O 1
ATOM 925 N N . PHE A 1 119 ? -10.952 0.528 8.799 1.00 94.25 119 PHE A N 1
ATOM 926 C CA . PHE A 1 119 ? -10.047 1.030 7.775 1.00 94.25 119 PHE A CA 1
ATOM 927 C C . PHE A 1 119 ? -9.246 -0.107 7.127 1.00 94.25 119 PHE A C 1
ATOM 929 O O . PHE A 1 119 ? -9.286 -0.252 5.912 1.00 94.25 119 PHE A O 1
ATOM 936 N N . VAL A 1 120 ? -8.575 -0.948 7.924 1.00 96.06 120 VAL A N 1
ATOM 937 C CA . VAL A 1 120 ? -7.736 -2.037 7.392 1.00 96.06 120 VAL A CA 1
ATOM 938 C C . VAL A 1 120 ? -8.568 -3.080 6.641 1.00 96.06 120 VAL A C 1
ATOM 940 O O . VAL A 1 120 ? -8.154 -3.533 5.577 1.00 96.06 120 VAL A O 1
ATOM 943 N N . ASN A 1 121 ? -9.745 -3.446 7.158 1.00 95.25 121 ASN A N 1
ATOM 944 C CA . ASN A 1 121 ? -10.630 -4.382 6.464 1.00 95.25 121 ASN A CA 1
ATOM 945 C C . ASN A 1 121 ? -11.166 -3.794 5.155 1.00 95.25 121 ASN A C 1
ATOM 947 O O . ASN A 1 121 ? -11.142 -4.473 4.137 1.00 95.25 121 ASN A O 1
ATOM 951 N N . GLN A 1 122 ? -11.641 -2.545 5.171 1.00 93.94 122 GLN A N 1
ATOM 952 C CA . GLN A 1 122 ? -12.164 -1.886 3.975 1.00 93.94 122 GLN A CA 1
ATOM 953 C C . GLN A 1 122 ? -11.075 -1.748 2.911 1.00 93.94 122 GLN A C 1
ATOM 955 O O . GLN A 1 122 ? -11.308 -2.087 1.759 1.00 93.94 122 GLN A O 1
ATOM 960 N N . TRP A 1 123 ? -9.873 -1.334 3.315 1.00 96.69 123 TRP A N 1
ATOM 961 C CA . TRP A 1 123 ? -8.737 -1.199 2.415 1.00 96.69 123 TRP A CA 1
ATOM 962 C C . TRP A 1 123 ? -8.386 -2.512 1.711 1.00 96.69 123 TRP A C 1
ATOM 964 O O . TRP A 1 123 ? -8.267 -2.529 0.491 1.00 96.69 123 TRP A O 1
ATOM 974 N N . LEU A 1 124 ? -8.271 -3.620 2.449 1.00 96.69 124 LEU A N 1
ATOM 975 C CA . LEU A 1 124 ? -7.959 -4.916 1.838 1.00 96.69 124 LEU A CA 1
ATOM 976 C C . LEU A 1 124 ? -9.113 -5.479 0.997 1.00 96.69 124 LEU A C 1
ATOM 978 O O . LEU A 1 124 ? -8.852 -6.203 0.042 1.00 96.69 124 LEU A O 1
ATOM 982 N N . ASN A 1 125 ? -10.365 -5.151 1.329 1.00 95.50 125 ASN A N 1
ATOM 983 C CA . ASN A 1 125 ? -11.532 -5.567 0.545 1.00 95.50 125 ASN A CA 1
ATOM 984 C C . ASN A 1 125 ? -11.665 -4.812 -0.783 1.00 95.50 125 ASN A C 1
ATOM 986 O O . ASN A 1 125 ? -12.256 -5.360 -1.703 1.00 95.50 125 ASN A O 1
ATOM 990 N N . ASP A 1 126 ? -11.156 -3.581 -0.864 1.00 95.00 126 ASP A N 1
ATOM 991 C CA . ASP A 1 126 ? -11.222 -2.733 -2.061 1.00 95.00 126 ASP A CA 1
ATOM 992 C C . ASP A 1 126 ? -9.885 -2.653 -2.805 1.00 95.00 126 ASP A C 1
ATOM 994 O O . ASP A 1 126 ? -9.671 -1.729 -3.585 1.00 95.00 126 ASP A O 1
ATOM 998 N N . VAL A 1 127 ? -8.937 -3.555 -2.536 1.00 95.44 127 VAL A N 1
ATOM 999 C CA . VAL A 1 127 ? -7.599 -3.474 -3.144 1.00 95.44 127 VAL A CA 1
ATOM 1000 C C . VAL A 1 127 ? -7.640 -3.560 -4.676 1.00 95.44 127 VAL A C 1
ATOM 1002 O O . VAL A 1 127 ? -6.814 -2.949 -5.347 1.00 95.44 127 VAL A O 1
ATOM 1005 N N . ASP A 1 128 ? -8.623 -4.274 -5.222 1.00 93.56 128 ASP A N 1
ATOM 1006 C CA . ASP A 1 128 ? -8.902 -4.398 -6.655 1.00 93.56 128 ASP A CA 1
ATOM 1007 C C . ASP A 1 128 ? -9.499 -3.125 -7.276 1.00 93.56 128 ASP A C 1
ATOM 1009 O O . ASP A 1 128 ? -9.474 -2.967 -8.489 1.00 93.56 128 ASP A O 1
ATOM 1013 N N . CYS A 1 129 ? -9.985 -2.192 -6.455 1.00 92.44 129 CYS A N 1
ATOM 1014 C CA . CYS A 1 129 ? -10.544 -0.919 -6.899 1.00 92.44 129 CYS A CA 1
ATOM 1015 C C . CYS A 1 129 ? -9.490 0.194 -7.039 1.00 92.44 129 CYS A C 1
ATOM 1017 O O . CYS A 1 129 ? -9.846 1.307 -7.422 1.00 92.44 129 CYS A O 1
ATOM 1019 N N . PHE A 1 130 ? -8.225 -0.049 -6.669 1.00 91.31 130 PHE A N 1
ATOM 1020 C CA . PHE A 1 130 ? -7.131 0.906 -6.885 1.00 91.31 130 PHE A CA 1
ATOM 1021 C C . PHE A 1 130 ? -6.673 0.795 -8.341 1.00 91.31 130 PHE A C 1
ATOM 1023 O O . PHE A 1 130 ? -5.923 -0.119 -8.705 1.00 91.31 130 PHE A O 1
ATOM 1030 N N . LEU A 1 131 ? -7.171 1.719 -9.158 1.00 87.12 131 LEU A N 1
A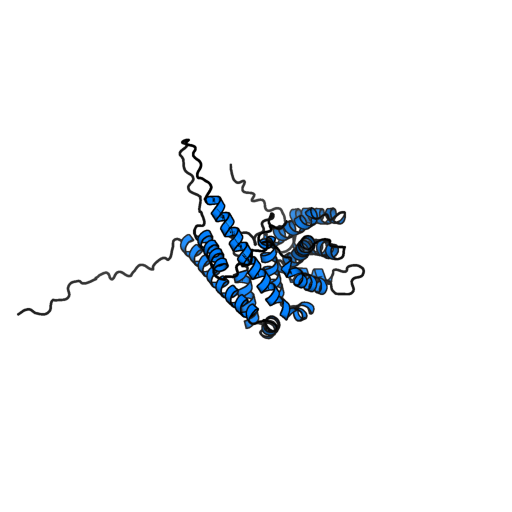TOM 1031 C CA . LEU A 1 131 ? -6.932 1.795 -10.597 1.00 87.12 131 LEU A CA 1
ATOM 1032 C C . LEU A 1 131 ? -5.858 2.844 -10.904 1.00 87.12 131 LEU A C 1
ATOM 1034 O O . LEU A 1 131 ? -5.521 3.661 -10.053 1.00 87.12 131 LEU A O 1
ATOM 1038 N N . GLY A 1 132 ? -5.271 2.797 -12.093 1.00 86.00 132 GLY A N 1
ATOM 1039 C CA . GLY A 1 132 ? -4.183 3.707 -12.448 1.00 86.00 132 GLY A CA 1
ATOM 1040 C C . GLY A 1 132 ? -2.841 3.409 -11.763 1.00 86.00 132 GLY A C 1
ATOM 1041 O O . GLY A 1 132 ? -2.707 2.607 -10.830 1.00 86.00 132 GLY A O 1
ATOM 1042 N N . LEU A 1 133 ? -1.789 4.033 -12.275 1.00 86.88 133 LEU A N 1
ATOM 1043 C CA . LEU A 1 133 ? -0.414 3.888 -11.820 1.00 86.88 133 LEU A CA 1
ATOM 1044 C C . LEU A 1 133 ? -0.217 4.505 -10.429 1.00 86.88 133 LEU A C 1
ATOM 1046 O O . LEU A 1 133 ? 0.397 3.880 -9.556 1.00 86.88 133 LEU A O 1
ATOM 1050 N N . HIS A 1 134 ? -0.746 5.712 -10.211 1.00 88.19 134 HIS A N 1
ATOM 1051 C CA . HIS A 1 134 ? -0.556 6.452 -8.961 1.00 88.19 134 HIS A CA 1
ATOM 1052 C C . HIS A 1 134 ? -1.183 5.720 -7.767 1.00 88.19 134 HIS A C 1
ATOM 1054 O O . HIS A 1 134 ? -0.518 5.464 -6.754 1.00 88.19 134 HIS A O 1
ATOM 1060 N N . ASP A 1 135 ? -2.454 5.327 -7.885 1.00 90.50 135 ASP A N 1
ATOM 1061 C CA . ASP A 1 135 ? -3.188 4.733 -6.767 1.00 90.50 135 ASP A CA 1
ATOM 1062 C C . ASP A 1 135 ? -2.577 3.397 -6.357 1.00 90.50 135 ASP A C 1
ATOM 1064 O O . ASP A 1 135 ? -2.421 3.119 -5.161 1.00 90.50 135 ASP A O 1
ATOM 1068 N N . ARG A 1 136 ? -2.149 2.598 -7.342 1.00 93.81 136 ARG A N 1
ATOM 1069 C CA . ARG A 1 136 ? -1.476 1.318 -7.111 1.00 93.81 136 ARG A CA 1
ATOM 1070 C C . ARG A 1 136 ? -0.124 1.505 -6.429 1.00 93.81 136 ARG A C 1
ATOM 1072 O O . ARG A 1 136 ? 0.146 0.800 -5.454 1.00 93.81 136 ARG A O 1
ATOM 1079 N N . LYS A 1 137 ? 0.692 2.481 -6.849 1.00 92.25 137 LYS A N 1
ATOM 1080 C CA . LYS A 1 137 ? 1.955 2.821 -6.164 1.00 92.25 137 LYS A CA 1
ATOM 1081 C C . LYS A 1 137 ? 1.706 3.212 -4.711 1.00 92.25 137 LYS A C 1
ATOM 1083 O O . LYS A 1 137 ? 2.317 2.641 -3.805 1.00 92.25 137 LYS A O 1
ATOM 1088 N N . MET A 1 138 ? 0.776 4.137 -4.471 1.00 91.62 138 MET A N 1
ATOM 1089 C CA . MET A 1 138 ? 0.438 4.589 -3.120 1.00 91.62 138 MET A CA 1
ATOM 1090 C C . MET A 1 138 ? -0.069 3.444 -2.242 1.00 91.62 138 MET A C 1
ATOM 1092 O O . MET A 1 138 ? 0.322 3.335 -1.077 1.00 91.62 138 MET A O 1
ATOM 1096 N N . CYS A 1 139 ? -0.887 2.552 -2.799 1.00 95.62 139 CYS A N 1
ATOM 1097 C CA . CYS A 1 139 ? -1.385 1.380 -2.096 1.00 95.62 139 CYS A CA 1
ATOM 1098 C C . CYS A 1 139 ? -0.254 0.399 -1.733 1.00 95.62 139 CYS A C 1
ATOM 1100 O O . CYS A 1 139 ? -0.175 -0.046 -0.585 1.00 95.62 139 CYS A O 1
ATOM 1102 N N . VAL A 1 140 ? 0.668 0.108 -2.659 1.00 97.06 140 VAL A N 1
ATOM 1103 C CA . VAL A 1 140 ? 1.843 -0.749 -2.405 1.00 97.06 140 VAL A CA 1
ATOM 1104 C C . VAL A 1 140 ? 2.734 -0.163 -1.310 1.00 97.06 140 VAL A C 1
ATOM 1106 O O . VAL A 1 140 ? 3.086 -0.868 -0.359 1.00 97.06 140 VAL A O 1
ATOM 1109 N N . LEU A 1 141 ? 3.070 1.126 -1.402 1.00 95.31 141 LEU A N 1
ATOM 1110 C CA . LEU A 1 141 ? 3.890 1.822 -0.406 1.00 95.31 141 LEU A CA 1
ATOM 1111 C C . LEU A 1 141 ? 3.220 1.834 0.971 1.00 95.31 141 LEU A C 1
ATOM 1113 O O . LEU A 1 141 ? 3.868 1.579 1.988 1.00 95.31 141 LEU A O 1
ATOM 1117 N N . GLY A 1 142 ? 1.907 2.051 1.001 1.00 96.12 142 GLY A N 1
ATOM 1118 C CA . GLY A 1 142 ? 1.094 1.935 2.201 1.00 96.12 142 GLY A CA 1
ATOM 1119 C C . GLY A 1 142 ? 1.178 0.559 2.849 1.00 96.12 142 GLY A C 1
ATOM 1120 O O . GLY A 1 142 ? 1.396 0.455 4.057 1.00 96.12 142 GLY A O 1
ATOM 1121 N N . LEU A 1 143 ? 0.985 -0.510 2.071 1.00 97.81 143 LEU A N 1
ATOM 1122 C CA . LEU A 1 143 ? 1.038 -1.882 2.584 1.00 97.81 143 LEU A CA 1
ATOM 1123 C C . LEU A 1 143 ? 2.447 -2.235 3.080 1.00 97.81 143 LEU A C 1
ATOM 1125 O O . LEU A 1 143 ? 2.577 -2.921 4.093 1.00 97.81 143 LEU A O 1
ATOM 1129 N N . CYS A 1 144 ? 3.496 -1.716 2.436 1.00 97.50 144 CYS A N 1
ATOM 1130 C CA . CYS A 1 144 ? 4.867 -1.829 2.937 1.00 97.50 144 CYS A CA 1
ATOM 1131 C C . CYS A 1 144 ? 5.018 -1.151 4.309 1.00 97.50 144 CYS A C 1
ATOM 1133 O O . CYS A 1 144 ? 5.465 -1.798 5.256 1.00 97.50 144 CYS A O 1
ATOM 1135 N N . ALA A 1 145 ? 4.537 0.088 4.460 1.00 96.19 145 ALA A N 1
ATOM 1136 C CA . ALA A 1 145 ? 4.545 0.791 5.745 1.00 96.19 145 ALA A CA 1
ATOM 1137 C C . ALA A 1 145 ? 3.728 0.054 6.827 1.00 96.19 145 ALA A C 1
ATOM 1139 O O . ALA A 1 145 ? 4.121 0.020 7.994 1.00 96.19 145 ALA A O 1
ATOM 1140 N N . LEU A 1 146 ? 2.616 -0.593 6.450 1.00 96.56 146 LEU A N 1
ATOM 1141 C CA . LEU A 1 146 ? 1.816 -1.430 7.351 1.00 96.56 146 LEU A CA 1
ATOM 1142 C C . LEU A 1 146 ? 2.601 -2.655 7.850 1.00 96.56 146 LEU A C 1
ATOM 1144 O O . LEU A 1 146 ? 2.497 -3.023 9.024 1.00 96.56 146 LEU A O 1
ATOM 1148 N N . ILE A 1 147 ? 3.380 -3.291 6.969 1.00 96.94 147 ILE A N 1
ATOM 1149 C CA . ILE A 1 147 ? 4.217 -4.458 7.285 1.00 96.94 147 ILE A CA 1
ATOM 1150 C C . ILE A 1 147 ? 5.357 -4.083 8.242 1.00 96.94 147 ILE A C 1
ATOM 1152 O O . ILE A 1 147 ? 5.679 -4.884 9.125 1.00 96.94 147 ILE A O 1
ATOM 1156 N N . GLU A 1 148 ? 5.938 -2.892 8.085 1.00 95.56 148 GLU A N 1
ATOM 1157 C CA . GLU A 1 148 ? 7.070 -2.388 8.878 1.00 95.56 148 GLU A CA 1
ATOM 1158 C C . GLU A 1 148 ? 6.692 -1.878 10.277 1.00 95.56 148 GLU A C 1
ATOM 1160 O O . GL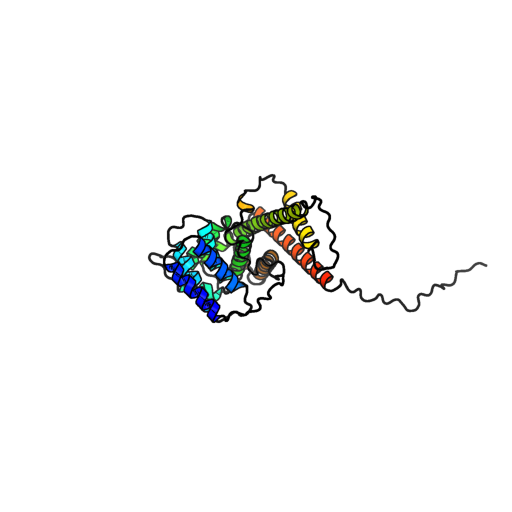U A 1 148 ? 7.573 -1.550 11.073 1.00 95.56 148 GLU A O 1
ATOM 1165 N N . LEU A 1 149 ? 5.401 -1.833 10.619 1.00 94.38 149 LEU A N 1
ATOM 1166 C CA . LEU A 1 149 ? 4.953 -1.404 11.942 1.00 94.38 149 LEU A CA 1
ATOM 1167 C C . LEU A 1 149 ? 5.608 -2.226 13.067 1.00 94.38 149 LEU A C 1
ATOM 1169 O O . LEU A 1 149 ? 5.389 -3.433 13.208 1.00 94.38 149 LEU A O 1
ATOM 1173 N N . GLU A 1 150 ? 6.334 -1.544 13.955 1.00 88.31 150 GLU A N 1
ATOM 1174 C CA . GLU A 1 150 ? 6.870 -2.164 15.173 1.00 88.31 150 GLU A CA 1
ATOM 1175 C C . GLU A 1 150 ? 5.739 -2.549 16.141 1.00 88.31 150 GLU A C 1
ATOM 1177 O O . GLU A 1 150 ? 5.693 -3.664 16.665 1.00 88.31 150 GLU A O 1
ATOM 1182 N N . GLN A 1 151 ? 4.786 -1.633 16.352 1.00 88.62 151 GLN A N 1
ATOM 1183 C CA . GLN A 1 151 ? 3.605 -1.833 17.196 1.00 88.62 151 GLN A CA 1
ATOM 1184 C C . GLN A 1 151 ? 2.369 -2.085 16.329 1.00 88.62 151 GLN A C 1
ATOM 1186 O O . GLN A 1 151 ? 1.565 -1.190 16.078 1.00 88.62 151 GLN A O 1
ATOM 1191 N N . ARG A 1 152 ? 2.227 -3.323 15.846 1.00 91.81 152 ARG A N 1
ATOM 1192 C CA . ARG A 1 152 ? 1.114 -3.728 14.972 1.00 91.81 152 ARG A CA 1
ATOM 1193 C C . ARG A 1 152 ? -0.219 -3.815 15.726 1.00 91.81 152 ARG A C 1
ATOM 1195 O O . ARG A 1 152 ? -0.319 -4.604 16.672 1.00 91.81 152 ARG A O 1
ATOM 1202 N N . PRO A 1 153 ? -1.274 -3.115 15.264 1.00 93.31 153 PRO A N 1
ATOM 1203 C CA . PRO A 1 153 ? -2.634 -3.327 15.749 1.00 93.31 153 PRO A CA 1
ATOM 1204 C C . PRO A 1 153 ? -3.080 -4.786 15.599 1.00 93.31 153 PRO A C 1
ATOM 1206 O O . PRO A 1 153 ? -2.651 -5.507 14.694 1.00 93.31 153 PRO A O 1
ATOM 1209 N N . GLN A 1 154 ? -3.994 -5.234 16.463 1.00 93.12 154 GLN A N 1
ATOM 1210 C CA . GLN A 1 154 ? -4.449 -6.627 16.458 1.00 93.12 154 GLN A CA 1
ATOM 1211 C C . GLN A 1 154 ? -5.082 -7.033 15.117 1.00 93.12 154 GLN A C 1
ATOM 1213 O O . GLN A 1 154 ? -4.860 -8.157 14.671 1.00 93.12 154 GLN A O 1
ATOM 1218 N N . ILE A 1 155 ? -5.803 -6.121 14.454 1.00 95.25 155 ILE A N 1
ATOM 1219 C CA . ILE A 1 155 ? -6.402 -6.383 13.140 1.00 95.25 155 ILE A CA 1
ATOM 1220 C C . ILE A 1 155 ? -5.353 -6.739 12.081 1.00 95.25 155 ILE A C 1
ATOM 1222 O O . ILE A 1 155 ? -5.553 -7.689 11.336 1.00 95.25 155 ILE A O 1
ATOM 1226 N N . VAL A 1 156 ? -4.191 -6.076 12.077 1.00 96.25 156 VAL A N 1
ATOM 1227 C CA . VAL A 1 156 ? -3.115 -6.332 11.100 1.00 96.25 156 VAL A CA 1
ATOM 1228 C C . VAL A 1 156 ? -2.609 -7.770 11.213 1.00 96.25 156 VAL A C 1
ATOM 1230 O O . VAL A 1 156 ? -2.363 -8.435 10.212 1.00 96.25 156 VAL A O 1
ATOM 1233 N N . ASN A 1 157 ? -2.535 -8.299 12.438 1.00 94.62 157 ASN A N 1
ATOM 1234 C CA . ASN A 1 157 ? -2.176 -9.698 12.662 1.00 94.62 157 ASN A CA 1
ATOM 1235 C C . ASN A 1 157 ? -3.258 -10.675 12.170 1.00 94.62 157 ASN A C 1
ATOM 1237 O O . ASN A 1 157 ? -2.932 -11.780 11.747 1.00 94.62 157 ASN A O 1
ATOM 1241 N N . GLN A 1 158 ? -4.536 -10.290 12.222 1.00 95.38 158 GLN A N 1
ATOM 1242 C CA . GLN A 1 158 ? -5.650 -11.132 11.771 1.00 95.38 158 GLN A CA 1
ATOM 1243 C C . GLN A 1 158 ? -5.730 -11.208 10.243 1.00 95.38 158 GLN A C 1
ATOM 1245 O O . GLN A 1 158 ? -6.036 -12.268 9.701 1.00 95.38 158 GLN A O 1
ATOM 1250 N N . VAL A 1 159 ? -5.421 -10.107 9.555 1.00 96.56 159 VAL A N 1
ATOM 1251 C CA . VAL A 1 159 ? -5.452 -10.024 8.086 1.00 96.56 159 VAL A CA 1
ATOM 1252 C C . VAL A 1 159 ? -4.107 -10.339 7.428 1.00 96.56 159 VAL A C 1
ATOM 1254 O O . VAL A 1 159 ? -3.993 -10.256 6.212 1.00 96.56 159 VAL A O 1
ATOM 1257 N N . ALA A 1 160 ? -3.091 -10.740 8.197 1.00 96.56 160 ALA A N 1
ATOM 1258 C CA . ALA A 1 160 ? -1.720 -10.958 7.722 1.00 96.56 160 ALA A CA 1
ATOM 1259 C C . ALA A 1 160 ? -1.628 -11.794 6.435 1.00 96.56 160 ALA A C 1
ATOM 1261 O O . ALA A 1 160 ? -0.928 -11.424 5.496 1.00 96.56 160 ALA A O 1
ATOM 1262 N N . GLY A 1 161 ? -2.388 -12.890 6.371 1.00 95.81 161 GLY A N 1
ATOM 1263 C CA . GLY A 1 161 ? -2.404 -13.788 5.216 1.00 95.81 161 GLY A CA 1
ATOM 1264 C C . GLY A 1 161 ? -3.074 -13.219 3.958 1.00 95.81 161 GLY A C 1
ATOM 1265 O O . GLY A 1 161 ? -3.043 -13.889 2.933 1.00 95.81 161 GLY A O 1
ATOM 1266 N N . GLN A 1 162 ? -3.688 -12.034 4.025 1.00 96.88 162 GLN A N 1
ATOM 1267 C CA . GLN A 1 162 ? -4.306 -11.330 2.892 1.00 96.88 162 GLN A CA 1
ATOM 1268 C C . GLN A 1 162 ? -3.385 -10.249 2.305 1.00 96.88 162 GLN A C 1
ATOM 1270 O O . GLN A 1 162 ? -3.532 -9.893 1.142 1.00 96.88 162 GLN A O 1
ATOM 1275 N N . ILE A 1 163 ? -2.399 -9.768 3.073 1.00 97.56 163 ILE A N 1
ATOM 1276 C CA . ILE A 1 163 ? -1.537 -8.639 2.685 1.00 97.56 163 ILE A CA 1
ATOM 1277 C C . ILE A 1 163 ? -0.674 -8.975 1.461 1.00 97.56 163 ILE A C 1
ATOM 1279 O O . ILE A 1 163 ? -0.595 -8.185 0.527 1.00 97.56 163 ILE A O 1
ATOM 1283 N N . LEU A 1 164 ? -0.020 -10.142 1.447 1.00 97.50 164 LEU A N 1
ATOM 1284 C CA . LEU A 1 164 ? 0.821 -10.528 0.310 1.00 97.50 164 LEU A CA 1
ATOM 1285 C C . LEU A 1 164 ? 0.010 -10.842 -0.964 1.00 97.50 164 LEU A C 1
ATOM 1287 O O . LEU A 1 164 ? 0.428 -10.371 -2.016 1.00 97.50 164 LEU A O 1
ATOM 1291 N N . PRO A 1 165 ? -1.139 -11.551 -0.907 1.00 96.75 165 PRO A N 1
ATOM 1292 C CA . PRO A 1 165 ? -2.049 -11.657 -2.053 1.00 96.75 165 PRO A CA 1
ATOM 1293 C C . PRO A 1 165 ? -2.518 -10.301 -2.610 1.00 96.75 165 PRO A C 1
ATOM 1295 O O . PRO A 1 165 ? -2.548 -10.099 -3.822 1.00 96.75 165 PRO A O 1
ATOM 1298 N N . ALA A 1 166 ? -2.838 -9.349 -1.728 1.00 97.19 166 ALA A N 1
ATOM 1299 C CA . ALA A 1 166 ? -3.186 -7.983 -2.115 1.00 97.19 166 ALA A CA 1
ATOM 1300 C C . ALA A 1 166 ? -2.019 -7.283 -2.839 1.00 97.19 166 ALA A C 1
ATOM 1302 O O . ALA A 1 166 ? -2.208 -6.691 -3.898 1.00 97.19 166 ALA A O 1
ATOM 1303 N N . LEU A 1 167 ? -0.791 -7.416 -2.325 1.00 97.69 167 LEU A N 1
ATOM 1304 C CA . LEU A 1 167 ? 0.409 -6.885 -2.980 1.00 97.69 167 LEU A CA 1
ATOM 1305 C C . LEU A 1 167 ? 0.662 -7.520 -4.350 1.00 97.69 167 LEU A C 1
ATOM 1307 O O . LEU A 1 167 ? 0.989 -6.799 -5.286 1.00 97.69 167 LEU A O 1
ATOM 1311 N N . THR A 1 168 ? 0.493 -8.838 -4.502 1.00 95.50 168 THR A N 1
ATOM 1312 C CA . THR A 1 168 ? 0.671 -9.492 -5.809 1.00 95.50 168 THR A CA 1
ATOM 1313 C C . THR A 1 168 ? -0.325 -8.989 -6.851 1.00 95.50 168 THR A C 1
ATOM 1315 O O . THR A 1 168 ? 0.070 -8.782 -7.995 1.00 95.50 168 THR A O 1
ATOM 1318 N N . LEU A 1 169 ? -1.577 -8.723 -6.454 1.00 95.00 169 LEU A N 1
ATOM 1319 C CA . LEU A 1 169 ? -2.578 -8.126 -7.341 1.00 95.00 169 LEU A CA 1
ATOM 1320 C C . LEU A 1 169 ? -2.146 -6.725 -7.801 1.00 95.00 169 LEU A C 1
ATOM 1322 O O . LEU A 1 169 ? -2.110 -6.453 -8.999 1.00 95.00 169 LEU A O 1
ATOM 1326 N N . LEU A 1 170 ? -1.755 -5.866 -6.854 1.00 96.00 170 LEU A N 1
ATOM 1327 C CA . LEU A 1 170 ? -1.319 -4.498 -7.145 1.00 96.00 170 LEU A CA 1
ATOM 1328 C C . LEU A 1 170 ? -0.086 -4.464 -8.049 1.00 96.00 170 LEU A C 1
ATOM 1330 O O . LEU A 1 170 ? -0.038 -3.673 -8.984 1.00 96.00 170 LEU A O 1
ATOM 1334 N N . PHE A 1 171 ? 0.901 -5.330 -7.807 1.00 95.56 171 PHE A N 1
ATOM 1335 C CA . PHE A 1 171 ? 2.088 -5.421 -8.657 1.00 95.56 171 PHE A CA 1
ATOM 1336 C C . PHE A 1 171 ? 1.770 -5.933 -10.065 1.00 95.56 171 PHE A C 1
ATOM 1338 O O . PHE A 1 171 ? 2.379 -5.463 -11.024 1.00 95.56 171 PHE A O 1
ATOM 1345 N N . GLY A 1 172 ? 0.802 -6.845 -10.206 1.00 92.38 172 GLY A N 1
ATOM 1346 C CA . GLY A 1 172 ? 0.279 -7.243 -11.512 1.00 92.38 172 GLY A CA 1
ATOM 1347 C C . GLY A 1 172 ? -0.306 -6.051 -12.274 1.00 92.38 172 GLY A C 1
ATOM 1348 O O . GLY A 1 172 ? 0.089 -5.806 -13.412 1.00 92.38 172 GLY A O 1
ATOM 1349 N N . GLY A 1 173 ? -1.161 -5.263 -11.612 1.00 90.75 173 GLY A N 1
ATOM 1350 C CA . GLY A 1 173 ? -1.715 -4.026 -12.173 1.00 90.75 173 GLY A CA 1
ATOM 1351 C C . GLY A 1 173 ? -0.644 -2.978 -12.492 1.00 90.75 173 GLY A C 1
ATOM 1352 O O . GLY A 1 173 ? -0.683 -2.371 -13.554 1.00 90.75 173 GLY A O 1
ATOM 1353 N N . LEU A 1 174 ? 0.371 -2.811 -11.635 1.00 90.75 174 LEU A N 1
ATOM 1354 C CA . LEU A 1 174 ? 1.499 -1.909 -11.901 1.00 90.75 174 LEU A CA 1
ATOM 1355 C C . LEU A 1 174 ? 2.295 -2.333 -13.133 1.00 90.75 174 LEU A C 1
ATOM 1357 O O . LEU A 1 174 ? 2.606 -1.483 -13.957 1.00 90.75 174 LEU A O 1
ATOM 1361 N N . LYS A 1 175 ? 2.633 -3.625 -13.274 1.00 88.75 175 LYS A N 1
ATOM 1362 C CA . LYS A 1 175 ? 3.359 -4.130 -14.453 1.00 88.75 175 LYS A CA 1
ATOM 1363 C C . LYS A 1 175 ? 2.609 -3.765 -15.740 1.00 88.75 175 LYS A C 1
ATOM 1365 O O . LYS A 1 175 ? 3.244 -3.304 -16.684 1.00 88.75 175 LYS A O 1
ATOM 1370 N N . ARG A 1 176 ? 1.280 -3.926 -15.753 1.00 86.50 176 ARG A N 1
ATOM 1371 C CA . ARG A 1 176 ? 0.426 -3.584 -16.903 1.00 86.50 176 ARG A CA 1
ATOM 1372 C C . ARG A 1 176 ? 0.319 -2.078 -17.131 1.00 86.50 176 ARG A C 1
ATOM 1374 O O . ARG A 1 176 ? 0.537 -1.637 -18.251 1.00 86.50 176 ARG A O 1
ATOM 1381 N N . ALA A 1 177 ? 0.092 -1.290 -16.082 1.00 85.88 177 ALA A N 1
ATOM 1382 C CA . ALA A 1 177 ? 0.023 0.169 -16.180 1.00 85.88 177 ALA A CA 1
ATOM 1383 C C . ALA A 1 177 ? 1.338 0.780 -16.704 1.00 85.88 177 ALA A C 1
ATOM 1385 O O . ALA A 1 177 ? 1.319 1.670 -17.548 1.00 85.88 177 ALA A O 1
ATOM 1386 N N . TYR A 1 178 ? 2.492 0.265 -16.259 1.00 86.25 178 TYR A N 1
ATOM 1387 C CA . TYR A 1 178 ? 3.792 0.677 -16.795 1.00 86.25 178 TYR A CA 1
ATOM 1388 C C . TYR A 1 178 ? 3.971 0.311 -18.273 1.00 86.25 178 TYR A C 1
ATOM 1390 O O . TYR A 1 178 ? 4.505 1.121 -19.024 1.00 86.25 178 TYR A O 1
ATOM 1398 N N . ALA A 1 179 ? 3.527 -0.878 -18.693 1.00 83.69 179 ALA A N 1
ATOM 1399 C CA . ALA A 1 179 ? 3.577 -1.289 -20.096 1.00 83.69 179 ALA A CA 1
ATOM 1400 C C . ALA A 1 179 ? 2.665 -0.422 -20.983 1.00 83.69 179 ALA A C 1
ATOM 1402 O O . ALA A 1 179 ? 3.104 0.045 -22.025 1.00 83.69 179 ALA A O 1
ATOM 1403 N N . CYS A 1 180 ? 1.439 -0.131 -20.541 1.00 81.12 180 CYS A N 1
ATOM 1404 C CA . CYS A 1 180 ? 0.514 0.736 -21.275 1.00 81.12 180 CYS A CA 1
ATOM 1405 C C . CYS A 1 180 ? 1.087 2.151 -21.454 1.00 81.12 180 CYS A C 1
ATOM 1407 O O . CYS A 1 180 ? 1.018 2.728 -22.537 1.00 81.12 180 CYS A O 1
ATOM 1409 N N . ARG A 1 181 ? 1.706 2.704 -20.402 1.00 78.06 181 ARG A N 1
ATOM 1410 C CA . ARG A 1 181 ? 2.353 4.019 -20.471 1.00 78.06 181 ARG A CA 1
ATOM 1411 C C . ARG A 1 181 ? 3.522 4.043 -21.463 1.00 78.06 181 ARG A C 1
ATOM 1413 O O . ARG A 1 181 ? 3.656 5.011 -22.202 1.00 78.06 181 ARG A O 1
ATOM 1420 N N . ALA A 1 182 ? 4.315 2.970 -21.512 1.00 75.44 182 ALA A N 1
ATOM 1421 C CA . ALA A 1 182 ? 5.403 2.806 -22.477 1.00 75.44 182 ALA A CA 1
ATOM 1422 C C . ALA A 1 182 ? 4.920 2.878 -23.932 1.00 75.44 182 ALA A C 1
ATOM 1424 O O . ALA A 1 182 ? 5.537 3.524 -24.774 1.00 75.44 182 ALA A O 1
ATOM 1425 N N . GLU A 1 183 ? 3.812 2.197 -24.226 1.00 73.38 183 GLU A N 1
ATOM 1426 C CA . GLU A 1 183 ? 3.246 2.127 -25.574 1.00 73.38 183 GLU A CA 1
ATOM 1427 C C . GLU A 1 183 ? 2.727 3.495 -26.038 1.00 73.38 183 GLU A C 1
ATOM 1429 O O . GLU A 1 183 ? 2.978 3.893 -27.174 1.00 73.38 183 GLU A O 1
ATOM 1434 N N . HIS A 1 184 ? 2.081 4.254 -25.147 1.00 66.69 184 HIS A N 1
ATOM 1435 C CA . HIS A 1 184 ? 1.597 5.603 -25.456 1.00 66.69 184 HIS A CA 1
ATOM 1436 C C . HIS A 1 184 ? 2.715 6.631 -25.662 1.00 66.69 184 HIS A C 1
ATOM 1438 O O . HIS A 1 184 ? 2.568 7.519 -26.503 1.00 66.69 184 HIS A O 1
ATOM 1444 N N . GLU A 1 185 ? 3.822 6.522 -24.922 1.00 62.41 185 GLU A N 1
ATOM 1445 C CA . GLU A 1 185 ? 5.001 7.373 -25.130 1.00 62.41 185 GLU A CA 1
ATOM 1446 C C . GLU A 1 185 ? 5.660 7.061 -26.494 1.00 62.41 185 GLU A C 1
ATOM 1448 O O . GLU A 1 185 ? 5.986 7.986 -27.234 1.00 62.41 185 GLU A O 1
ATOM 1453 N N . ASN A 1 186 ? 5.722 5.787 -26.904 1.00 56.44 186 ASN A N 1
ATOM 1454 C CA . ASN A 1 186 ? 6.276 5.369 -28.202 1.00 56.44 186 ASN A CA 1
ATOM 1455 C C . ASN A 1 186 ? 5.415 5.749 -29.427 1.00 56.44 186 ASN A C 1
ATOM 1457 O O . ASN A 1 186 ? 5.963 6.036 -30.494 1.00 56.44 186 ASN A O 1
ATOM 1461 N N . ASP A 1 187 ? 4.083 5.739 -29.315 1.00 53.47 187 ASP A N 1
ATOM 1462 C CA . ASP A 1 187 ? 3.189 6.111 -30.427 1.00 53.47 187 ASP A CA 1
ATOM 1463 C C . ASP A 1 187 ? 3.155 7.630 -30.678 1.00 53.47 187 ASP A C 1
ATOM 1465 O O . ASP A 1 187 ? 2.939 8.061 -31.812 1.00 53.47 187 ASP A O 1
ATOM 1469 N N . SER A 1 188 ? 3.418 8.456 -29.657 1.00 45.22 188 SER A N 1
ATOM 1470 C CA . SER A 1 188 ? 3.481 9.918 -29.810 1.00 45.22 188 SER A CA 1
ATOM 1471 C C . SER A 1 188 ? 4.704 10.397 -30.607 1.00 45.22 188 SER A C 1
ATOM 1473 O O . SER A 1 188 ? 4.671 11.512 -31.131 1.00 45.22 188 SER A O 1
ATOM 1475 N N . ASP A 1 189 ? 5.751 9.577 -30.723 1.00 43.97 189 ASP A N 1
ATOM 1476 C CA . ASP A 1 189 ? 6.982 9.898 -31.461 1.00 43.97 189 ASP A CA 1
ATOM 1477 C C . ASP A 1 189 ? 6.921 9.506 -32.953 1.00 43.97 189 ASP A C 1
ATOM 1479 O O . ASP A 1 189 ? 7.814 9.855 -33.726 1.00 43.97 189 ASP A O 1
ATOM 1483 N N . ASN A 1 190 ? 5.869 8.804 -33.395 1.00 39.34 190 ASN A N 1
ATOM 1484 C CA . ASN A 1 190 ? 5.735 8.304 -34.774 1.00 39.34 190 ASN A CA 1
ATOM 1485 C C . ASN A 1 190 ? 4.843 9.164 -35.694 1.00 39.34 190 ASN A C 1
ATOM 1487 O O . ASN A 1 190 ? 4.645 8.797 -36.853 1.00 39.34 190 ASN A O 1
ATOM 1491 N N . ASP A 1 191 ? 4.323 10.298 -35.211 1.00 36.59 191 ASP A N 1
ATOM 1492 C CA . ASP A 1 191 ? 3.359 11.151 -35.930 1.00 36.59 191 ASP A CA 1
ATOM 1493 C C . ASP A 1 191 ? 3.931 12.531 -36.353 1.00 36.59 191 ASP A C 1
ATOM 1495 O O . ASP A 1 191 ? 3.176 13.486 -36.540 1.00 36.59 191 ASP A O 1
ATOM 1499 N N . ASP A 1 192 ? 5.250 12.650 -36.574 1.00 39.16 192 ASP A N 1
ATOM 1500 C CA . ASP A 1 192 ? 5.871 13.813 -37.254 1.00 39.16 192 ASP A CA 1
ATOM 1501 C C . ASP A 1 192 ? 6.413 13.455 -38.651 1.00 39.16 192 ASP A C 1
ATOM 1503 O O . ASP A 1 192 ? 7.577 13.660 -38.980 1.00 39.16 192 ASP A O 1
ATOM 1507 N N . ASP A 1 193 ? 5.542 12.910 -39.505 1.00 43.78 193 ASP A N 1
ATOM 1508 C CA . ASP A 1 193 ? 5.756 12.851 -40.958 1.00 43.78 193 ASP A CA 1
ATOM 1509 C C . ASP A 1 193 ? 4.712 13.752 -41.647 1.00 43.78 193 ASP A C 1
ATOM 1511 O O . ASP A 1 193 ? 3.685 13.309 -42.174 1.00 43.78 193 ASP A O 1
ATOM 1515 N N . GLY A 1 194 ? 4.964 15.065 -41.620 1.00 34.88 194 GLY A N 1
ATOM 1516 C CA . GLY A 1 194 ? 4.082 16.076 -42.203 1.00 34.88 194 GLY A CA 1
ATOM 1517 C C . GLY A 1 194 ? 4.779 17.396 -42.525 1.00 34.88 194 GLY A C 1
ATOM 1518 O O . GLY A 1 194 ? 4.549 18.385 -41.845 1.00 34.88 194 GLY A O 1
ATOM 1519 N N . GLU A 1 195 ? 5.604 17.377 -43.576 1.00 40.12 195 GLU A N 1
ATOM 1520 C CA . GLU A 1 195 ? 6.187 18.505 -44.329 1.00 40.12 195 GLU A CA 1
ATOM 1521 C C . GLU A 1 195 ? 5.672 19.922 -43.977 1.00 40.12 195 GLU A C 1
ATOM 1523 O O . GLU A 1 195 ? 4.551 20.272 -44.333 1.00 40.12 195 GLU A O 1
ATOM 1528 N N . ASP A 1 196 ? 6.548 20.784 -43.444 1.00 33.78 196 ASP A N 1
ATOM 1529 C CA . ASP A 1 196 ? 6.607 22.198 -43.840 1.00 33.78 196 ASP A CA 1
ATOM 1530 C C . ASP A 1 196 ? 8.023 22.770 -43.609 1.00 33.78 196 ASP A C 1
ATOM 1532 O O . ASP A 1 196 ? 8.520 22.899 -42.489 1.00 33.78 196 ASP A O 1
ATOM 1536 N N . GLU A 1 197 ? 8.688 23.100 -44.721 1.00 42.34 197 GLU A N 1
ATOM 1537 C CA . GLU A 1 197 ? 9.922 23.884 -44.779 1.00 42.34 197 GLU A CA 1
ATOM 1538 C C . GLU A 1 197 ? 9.682 25.295 -44.211 1.00 42.34 197 GLU A C 1
ATOM 1540 O O . GLU A 1 197 ? 8.952 26.078 -44.816 1.00 42.34 197 GLU A O 1
ATOM 1545 N N . ASP A 1 198 ? 10.374 25.680 -43.135 1.00 34.38 198 ASP A N 1
ATOM 1546 C CA . ASP A 1 198 ? 10.940 27.033 -43.064 1.00 34.38 198 ASP A CA 1
ATOM 1547 C C . ASP A 1 198 ? 12.118 27.124 -42.078 1.00 34.38 198 ASP A C 1
ATOM 1549 O O . ASP A 1 198 ? 12.020 26.843 -40.882 1.00 34.38 198 ASP A O 1
ATOM 1553 N N . GLU A 1 199 ? 13.259 27.545 -42.627 1.00 44.00 199 GLU A N 1
ATOM 1554 C CA . GLU A 1 199 ? 14.515 27.865 -41.952 1.00 44.00 199 GLU A CA 1
ATOM 1555 C C . GLU A 1 199 ? 14.310 28.769 -40.726 1.00 44.00 199 GLU A C 1
ATOM 1557 O O . GLU A 1 199 ? 13.892 29.917 -40.870 1.00 44.00 199 GLU A O 1
ATOM 1562 N N . ASN A 1 200 ? 14.749 28.320 -39.544 1.00 33.19 200 ASN A N 1
ATOM 1563 C CA . ASN A 1 200 ? 15.447 29.172 -38.576 1.00 33.19 200 ASN A CA 1
ATOM 1564 C C . ASN A 1 200 ? 16.411 28.341 -37.715 1.00 33.19 200 ASN A C 1
ATOM 1566 O O . ASN A 1 200 ? 16.057 27.733 -36.710 1.00 33.19 200 ASN A O 1
ATOM 1570 N N . GLU A 1 201 ? 17.667 28.373 -38.139 1.00 41.78 201 GLU A N 1
ATOM 1571 C CA . GLU A 1 201 ? 18.859 27.989 -37.396 1.00 41.78 201 GLU A CA 1
ATOM 1572 C C . GLU A 1 201 ? 18.959 28.806 -36.086 1.00 41.78 201 GLU A C 1
ATOM 1574 O O . GLU A 1 201 ? 18.926 30.038 -36.127 1.00 41.78 201 GLU A O 1
ATOM 1579 N N . LEU A 1 202 ? 19.053 28.129 -34.930 1.00 34.28 202 LEU A N 1
ATOM 1580 C CA . LEU A 1 202 ? 20.102 28.282 -33.899 1.00 34.28 202 LEU A CA 1
ATOM 1581 C C . LEU A 1 202 ? 19.710 27.598 -32.564 1.00 34.28 202 LEU A C 1
ATOM 1583 O O . LEU A 1 202 ? 19.017 28.178 -31.736 1.00 34.28 202 LEU A O 1
ATOM 1587 N N . GLY A 1 203 ? 20.266 26.398 -32.359 1.00 42.88 203 GLY A N 1
ATOM 1588 C CA . GLY A 1 203 ? 20.818 25.860 -31.105 1.00 42.88 203 GLY A CA 1
ATOM 1589 C C . GLY A 1 203 ? 20.003 25.926 -29.808 1.00 42.88 203 GLY A C 1
ATOM 1590 O O . GLY A 1 203 ? 20.088 26.911 -29.076 1.00 42.88 203 GLY A O 1
ATOM 1591 N N . SER A 1 204 ? 19.400 24.796 -29.436 1.00 33.06 204 SER A N 1
ATOM 1592 C CA . SER A 1 204 ? 19.275 24.383 -28.035 1.00 33.06 204 SER A CA 1
ATOM 1593 C C . SER A 1 204 ? 19.473 22.870 -27.969 1.00 33.06 204 SER A C 1
ATOM 1595 O O . SER A 1 204 ? 18.650 22.117 -28.462 1.00 33.06 204 SER A O 1
ATOM 1597 N N . ASP A 1 205 ? 20.624 22.470 -27.445 1.00 37.12 205 ASP A N 1
ATOM 1598 C CA . ASP A 1 205 ? 21.071 21.096 -27.217 1.00 37.12 205 ASP A CA 1
ATOM 1599 C C . ASP A 1 205 ? 20.743 20.773 -25.752 1.00 37.12 205 ASP A C 1
ATOM 1601 O O . ASP A 1 205 ? 21.596 20.976 -24.896 1.00 37.12 205 ASP A O 1
ATOM 1605 N N . GLU A 1 206 ? 19.478 20.454 -25.452 1.00 41.41 206 GLU A N 1
ATOM 1606 C CA . GLU A 1 206 ? 19.001 19.929 -24.153 1.00 41.41 206 GLU A CA 1
ATOM 1607 C C . GLU A 1 206 ? 17.675 19.162 -24.360 1.00 41.41 206 GLU A C 1
ATOM 1609 O O . GLU A 1 206 ? 16.674 19.473 -23.724 1.00 41.41 206 GLU A O 1
ATOM 1614 N N . ASP A 1 207 ? 17.657 18.178 -25.260 1.00 37.69 207 ASP A N 1
ATOM 1615 C CA . ASP A 1 207 ? 16.629 17.129 -25.254 1.00 37.69 207 ASP A CA 1
ATOM 1616 C C . ASP A 1 207 ? 17.339 15.818 -24.884 1.00 37.69 207 ASP A C 1
ATOM 1618 O O . ASP A 1 207 ? 17.698 15.012 -25.741 1.00 37.69 207 ASP A O 1
ATOM 1622 N N . ASP A 1 208 ? 17.622 15.649 -23.586 1.00 43.09 208 ASP A N 1
ATOM 1623 C CA . ASP A 1 208 ? 17.988 14.352 -23.003 1.00 43.09 208 ASP A CA 1
ATOM 1624 C C . ASP A 1 208 ? 16.737 13.454 -23.072 1.00 43.09 208 ASP A C 1
ATOM 1626 O O . ASP A 1 208 ? 15.995 13.312 -22.098 1.00 43.09 208 ASP A O 1
ATOM 1630 N N . ILE A 1 209 ? 16.465 12.892 -24.251 1.00 42.00 209 ILE A N 1
ATOM 1631 C CA . ILE A 1 209 ? 15.556 11.755 -24.409 1.00 42.00 209 ILE A CA 1
ATOM 1632 C C . ILE A 1 209 ? 16.170 10.627 -23.571 1.00 42.00 209 ILE A C 1
ATOM 1634 O O . ILE A 1 209 ? 17.297 10.205 -23.835 1.00 42.00 209 ILE A O 1
ATOM 1638 N N . ASP A 1 210 ? 15.480 10.181 -22.516 1.00 49.25 210 ASP A N 1
ATOM 1639 C CA . ASP A 1 210 ? 15.888 9.032 -21.695 1.00 49.25 210 ASP A CA 1
ATOM 1640 C C . ASP A 1 210 ? 15.679 7.737 -22.501 1.00 49.25 210 ASP A C 1
ATOM 1642 O O . ASP A 1 210 ? 14.799 6.932 -22.204 1.00 49.25 210 ASP A O 1
ATOM 1646 N N . GLU A 1 211 ? 16.498 7.565 -23.543 1.00 46.44 211 GLU A N 1
ATOM 1647 C CA . GLU A 1 211 ? 16.515 6.452 -24.507 1.00 46.44 211 GLU A CA 1
ATOM 1648 C C . GLU A 1 211 ? 16.544 5.085 -23.778 1.00 46.44 211 GLU A C 1
ATOM 1650 O O . GLU A 1 211 ? 15.944 4.103 -24.213 1.00 46.44 211 GLU A O 1
ATOM 1655 N N . ASP A 1 212 ? 17.133 5.045 -22.577 1.00 48.94 212 ASP A N 1
ATOM 1656 C CA . ASP A 1 212 ? 17.226 3.856 -21.722 1.00 48.94 212 ASP A CA 1
ATOM 1657 C C . ASP A 1 212 ? 16.005 3.646 -20.802 1.00 48.94 212 ASP A C 1
ATOM 1659 O O . ASP A 1 212 ? 15.742 2.532 -20.336 1.00 48.94 212 ASP A O 1
ATOM 1663 N N . GLY A 1 213 ? 15.268 4.712 -20.464 1.00 51.59 213 GLY A N 1
ATOM 1664 C CA . GLY A 1 213 ? 13.951 4.611 -19.824 1.00 51.59 213 GLY A CA 1
ATOM 1665 C C . GLY A 1 213 ? 12.953 3.942 -20.765 1.00 51.59 213 GLY A C 1
ATOM 1666 O O . GLY A 1 213 ? 12.246 3.021 -20.352 1.00 51.59 213 GLY A O 1
ATOM 1667 N N . GLN A 1 214 ? 13.014 4.329 -22.040 1.00 50.28 214 GLN A N 1
ATOM 1668 C CA . GLN A 1 214 ? 12.247 3.758 -23.142 1.00 50.28 214 GLN A CA 1
ATOM 1669 C C . GLN A 1 214 ? 12.615 2.283 -23.381 1.00 50.28 214 GLN A C 1
ATOM 1671 O O . GLN A 1 214 ? 11.722 1.443 -23.388 1.00 50.28 214 GLN A O 1
ATOM 1676 N N . GLU A 1 215 ? 13.903 1.905 -23.419 1.00 55.84 215 GLU A N 1
ATOM 1677 C CA . GLU A 1 215 ? 14.316 0.490 -23.569 1.00 55.84 215 GLU A CA 1
ATOM 1678 C C . GLU A 1 215 ? 13.837 -0.402 -22.395 1.00 55.84 215 GLU A C 1
ATOM 1680 O O . GLU A 1 215 ? 13.445 -1.560 -22.577 1.00 55.84 215 GLU A O 1
ATOM 1685 N N . TYR A 1 216 ? 13.820 0.125 -21.165 1.00 59.75 216 TYR A N 1
ATOM 1686 C CA . TYR A 1 216 ? 13.287 -0.579 -19.990 1.00 59.75 216 TYR A CA 1
ATOM 1687 C C . TYR A 1 216 ? 11.761 -0.740 -20.041 1.00 59.75 216 TYR A C 1
ATOM 1689 O O . TYR A 1 216 ? 11.230 -1.812 -19.730 1.00 59.75 216 TYR A O 1
ATOM 1697 N N . LEU A 1 217 ? 11.062 0.323 -20.427 1.00 58.47 217 LEU A N 1
ATOM 1698 C CA . LEU A 1 217 ? 9.619 0.347 -20.619 1.00 58.47 217 LEU A CA 1
ATOM 1699 C C . LEU A 1 217 ? 9.198 -0.600 -21.762 1.00 58.47 217 LEU A C 1
ATOM 1701 O O . LEU A 1 217 ? 8.259 -1.382 -21.601 1.00 58.47 217 LEU A O 1
ATOM 1705 N N . GLU A 1 218 ? 9.981 -0.667 -22.838 1.00 60.59 218 GLU A N 1
ATOM 1706 C CA . GLU A 1 218 ? 9.846 -1.649 -23.918 1.00 60.59 218 GLU A CA 1
ATOM 1707 C C . GLU A 1 218 ? 10.120 -3.084 -23.453 1.00 60.59 218 GLU A C 1
ATOM 1709 O O . GLU A 1 218 ? 9.419 -4.013 -23.858 1.00 60.59 218 GLU A O 1
ATOM 1714 N N . MET A 1 219 ? 11.105 -3.303 -22.575 1.00 64.12 219 MET A N 1
ATOM 1715 C CA . MET A 1 219 ? 11.340 -4.618 -21.970 1.00 64.12 219 MET A CA 1
ATOM 1716 C C . MET A 1 219 ? 10.140 -5.058 -21.121 1.00 64.12 219 MET A C 1
ATOM 1718 O O . MET A 1 219 ? 9.758 -6.229 -21.180 1.00 64.12 219 MET A O 1
ATOM 1722 N N . LEU A 1 220 ? 9.527 -4.147 -20.358 1.00 61.62 220 LEU A N 1
ATOM 1723 C CA . LEU A 1 220 ? 8.306 -4.432 -19.601 1.00 61.62 220 LEU A CA 1
ATOM 1724 C C . LEU A 1 220 ? 7.125 -4.756 -20.518 1.00 61.62 220 LEU A C 1
ATOM 1726 O O . LEU A 1 220 ? 6.451 -5.756 -20.268 1.00 61.62 220 LEU A O 1
ATOM 1730 N N . ALA A 1 221 ? 6.909 -3.971 -21.577 1.00 60.03 221 ALA A N 1
ATOM 1731 C CA . ALA A 1 221 ? 5.863 -4.216 -22.571 1.00 60.03 221 ALA A CA 1
ATOM 1732 C C . ALA A 1 221 ? 6.064 -5.570 -23.272 1.00 60.03 221 ALA A C 1
ATOM 1734 O O . ALA A 1 221 ? 5.160 -6.404 -23.342 1.00 60.03 221 ALA A O 1
ATOM 1735 N N . LYS A 1 222 ? 7.300 -5.877 -23.672 1.00 61.00 222 LYS A N 1
ATOM 1736 C CA . LYS A 1 222 ? 7.658 -7.161 -24.280 1.00 61.00 222 LYS A CA 1
ATOM 1737 C C . LYS A 1 222 ? 7.482 -8.338 -23.321 1.00 61.00 222 LYS A C 1
ATOM 1739 O O . LYS A 1 222 ? 6.980 -9.383 -23.721 1.00 61.00 222 LYS A O 1
ATOM 1744 N N . GLN A 1 223 ? 7.859 -8.184 -22.053 1.00 58.06 223 GLN A N 1
ATOM 1745 C CA . GLN A 1 223 ? 7.686 -9.223 -21.035 1.00 58.06 223 GLN A CA 1
ATOM 1746 C C . GLN A 1 223 ? 6.231 -9.343 -20.547 1.00 58.06 223 GLN A C 1
ATOM 1748 O O . GLN A 1 223 ? 5.868 -10.352 -19.943 1.00 58.06 223 GLN A O 1
ATOM 1753 N N . ALA A 1 224 ? 5.386 -8.337 -20.777 1.00 54.66 224 ALA A N 1
ATOM 1754 C CA . ALA A 1 224 ? 3.939 -8.453 -20.633 1.00 54.66 224 ALA A CA 1
ATOM 1755 C C . ALA A 1 224 ? 3.329 -9.235 -21.811 1.00 54.66 224 ALA A C 1
ATOM 1757 O O . ALA A 1 224 ? 2.493 -10.097 -21.577 1.00 54.66 224 ALA A O 1
ATOM 1758 N N . GLY A 1 225 ? 3.815 -9.024 -23.041 1.00 47.59 225 GLY A N 1
ATOM 1759 C CA . GLY A 1 225 ? 3.362 -9.755 -24.234 1.00 47.59 225 GLY A CA 1
ATOM 1760 C C . GLY A 1 225 ? 3.895 -11.191 -24.388 1.00 47.59 225 GLY A C 1
ATOM 1761 O O . GLY A 1 225 ? 3.283 -12.001 -25.080 1.00 47.59 225 GLY A O 1
ATOM 1762 N N . GLU A 1 226 ? 5.031 -11.543 -23.770 1.00 50.44 226 GLU A N 1
ATOM 1763 C CA . GLU A 1 226 ? 5.611 -12.901 -23.833 1.00 50.44 226 GLU A CA 1
ATOM 1764 C C . GLU A 1 226 ? 5.007 -13.885 -22.804 1.00 50.44 226 GLU A C 1
ATOM 1766 O O . GLU A 1 226 ? 5.020 -15.098 -23.043 1.00 50.44 226 GLU A O 1
ATOM 1771 N N . ASP A 1 227 ? 4.427 -13.392 -21.701 1.00 47.97 227 ASP A N 1
ATOM 1772 C CA . ASP A 1 227 ? 3.604 -14.178 -20.765 1.00 47.97 227 ASP A CA 1
ATOM 1773 C C . ASP A 1 227 ? 2.194 -14.349 -21.364 1.00 47.97 227 ASP A C 1
ATOM 1775 O O . ASP A 1 227 ? 1.225 -13.778 -20.881 1.00 47.97 227 ASP A O 1
ATOM 1779 N N . GLY A 1 228 ? 2.108 -15.099 -22.467 1.00 41.91 228 GLY A N 1
ATOM 1780 C CA . GLY A 1 228 ? 0.907 -15.250 -23.287 1.00 41.91 228 GLY A CA 1
ATOM 1781 C C . GLY A 1 228 ? -0.341 -15.698 -22.526 1.00 41.91 228 GLY A C 1
ATOM 1782 O O . GLY A 1 228 ? -0.612 -16.896 -22.412 1.00 41.91 228 GLY A O 1
ATOM 1783 N N . ASP A 1 229 ? -1.132 -14.718 -22.120 1.00 40.81 229 ASP A N 1
ATOM 1784 C CA . ASP A 1 229 ? -2.578 -14.783 -22.158 1.00 40.81 229 ASP A CA 1
ATOM 1785 C C . ASP A 1 229 ? -3.019 -13.604 -23.028 1.00 40.81 229 ASP A C 1
ATOM 1787 O O . ASP A 1 229 ? -2.770 -12.447 -22.693 1.00 40.81 229 ASP A O 1
ATOM 1791 N N . ASP A 1 230 ? -3.625 -13.902 -24.179 1.00 42.47 230 ASP A N 1
ATOM 1792 C CA . ASP A 1 230 ? -4.393 -12.940 -24.976 1.00 42.47 230 ASP A CA 1
ATOM 1793 C C . ASP A 1 230 ? -5.664 -12.553 -24.178 1.00 42.47 230 ASP A C 1
ATOM 1795 O O . ASP A 1 230 ? -6.787 -12.666 -24.677 1.00 42.47 230 ASP A O 1
ATOM 1799 N N . GLU A 1 231 ? -5.525 -12.179 -22.903 1.00 43.53 231 GLU A N 1
ATOM 1800 C CA . GLU A 1 231 ? -6.591 -11.514 -22.173 1.00 43.53 231 GLU A CA 1
ATOM 1801 C C . GLU A 1 231 ? -6.617 -10.091 -22.713 1.00 43.53 231 GLU A C 1
ATOM 1803 O O . GLU A 1 231 ? -5.759 -9.264 -22.417 1.00 43.53 231 GLU A O 1
ATOM 1808 N N . GLU A 1 232 ? -7.567 -9.876 -23.624 1.00 45.00 232 GLU A N 1
ATOM 1809 C CA . GLU A 1 232 ? -8.147 -8.584 -23.969 1.00 45.00 232 GLU A CA 1
ATOM 1810 C C . GLU A 1 232 ? -8.101 -7.707 -22.711 1.00 45.00 232 GLU A C 1
ATOM 1812 O O . GLU A 1 232 ? -8.814 -7.974 -21.745 1.00 45.00 232 GLU A O 1
ATOM 1817 N N . TRP A 1 233 ? -7.144 -6.777 -22.686 1.00 50.06 233 TRP A N 1
ATOM 1818 C CA . TRP A 1 233 ? -6.784 -6.000 -21.509 1.00 50.06 233 TRP A CA 1
ATOM 1819 C C . TRP A 1 233 ? -8.077 -5.358 -21.016 1.00 50.06 233 TRP A C 1
ATOM 1821 O O . TRP A 1 233 ? -8.775 -4.724 -21.812 1.00 50.06 233 TRP A O 1
ATOM 1831 N N . GLU A 1 234 ? -8.460 -5.586 -19.757 1.00 49.25 234 GLU A N 1
ATOM 1832 C CA . GLU A 1 234 ? -9.628 -4.892 -19.222 1.00 49.25 234 GLU A CA 1
ATOM 1833 C C . GLU A 1 234 ? -9.339 -3.387 -19.327 1.00 49.25 234 GLU A C 1
ATOM 1835 O O . GLU A 1 234 ? -8.303 -2.923 -18.852 1.00 49.25 234 GLU A O 1
ATOM 1840 N N . ASP A 1 235 ? -10.229 -2.656 -20.007 1.00 50.97 235 ASP A N 1
ATOM 1841 C CA . ASP A 1 235 ? -10.159 -1.204 -20.272 1.00 50.97 235 ASP A CA 1
ATOM 1842 C C . ASP A 1 235 ? -9.786 -0.414 -18.991 1.00 50.97 235 ASP A C 1
ATOM 1844 O O . ASP A 1 235 ? -9.022 0.546 -19.035 1.00 50.97 235 ASP A O 1
ATOM 1848 N N . ASP A 1 236 ? -10.211 -0.925 -17.827 1.00 52.56 236 ASP A N 1
ATOM 1849 C CA . ASP A 1 236 ? -9.935 -0.426 -16.472 1.00 52.56 236 ASP A CA 1
ATOM 1850 C C . ASP A 1 236 ? -8.436 -0.344 -16.091 1.00 52.56 236 ASP A C 1
ATOM 1852 O O . ASP A 1 236 ? -8.069 0.417 -15.193 1.00 52.56 236 ASP A O 1
ATOM 1856 N N . ASP A 1 237 ? -7.529 -1.108 -16.716 1.00 54.53 237 ASP A N 1
ATOM 1857 C CA . ASP A 1 237 ? -6.097 -1.059 -16.371 1.00 54.53 237 ASP A CA 1
ATOM 1858 C C . ASP A 1 237 ? -5.362 0.158 -16.948 1.00 54.53 237 ASP A C 1
ATOM 1860 O O . ASP A 1 237 ? -4.325 0.545 -16.392 1.00 54.53 237 ASP A O 1
ATOM 1864 N N . ALA A 1 238 ? -5.922 0.749 -18.006 1.00 53.88 238 ALA A N 1
ATOM 1865 C CA . ALA A 1 238 ? -5.478 1.988 -18.640 1.00 53.88 238 ALA A CA 1
ATOM 1866 C C . ALA A 1 238 ? -6.325 3.207 -18.218 1.00 53.88 238 ALA A C 1
ATOM 1868 O O . ALA A 1 238 ? -6.066 4.319 -18.680 1.00 53.88 238 ALA A O 1
ATOM 1869 N N . GLU A 1 239 ? -7.330 3.027 -17.351 1.00 60.81 239 GLU A N 1
ATOM 1870 C CA . GLU A 1 239 ? -8.147 4.137 -16.860 1.00 60.81 239 GLU A CA 1
ATOM 1871 C C . GLU A 1 239 ? -7.329 5.067 -15.950 1.00 60.81 239 GLU A C 1
ATOM 1873 O O . GLU A 1 239 ? -6.918 4.703 -14.842 1.00 60.81 239 GLU A O 1
ATOM 1878 N N . GLU A 1 240 ? -7.134 6.303 -16.417 1.00 67.75 240 GLU A N 1
ATOM 1879 C CA . GLU A 1 240 ? -6.622 7.402 -15.602 1.00 67.75 240 GLU A CA 1
ATOM 1880 C C . GLU A 1 240 ? -7.618 7.704 -14.476 1.00 67.75 240 GLU A C 1
ATOM 1882 O O . GLU A 1 240 ? -8.779 8.058 -14.713 1.00 67.75 240 GLU A O 1
ATOM 1887 N N . THR A 1 241 ? -7.170 7.606 -13.226 1.00 74.94 241 THR A N 1
ATOM 1888 C CA . THR A 1 241 ? -7.997 8.010 -12.086 1.00 74.94 241 THR A CA 1
ATOM 1889 C C . THR A 1 241 ? -7.947 9.518 -11.895 1.00 74.94 241 THR A C 1
ATOM 1891 O O . THR A 1 241 ? -6.993 10.198 -12.281 1.00 74.94 241 THR A O 1
ATOM 1894 N N . ALA A 1 242 ? -8.949 10.079 -11.215 1.00 68.38 242 ALA A N 1
ATOM 1895 C CA . ALA A 1 242 ? -8.966 11.510 -10.926 1.00 68.38 242 ALA A CA 1
ATOM 1896 C C . ALA A 1 242 ? -7.762 12.000 -10.084 1.00 68.38 242 ALA A C 1
ATOM 1898 O O . ALA A 1 242 ? -7.559 13.211 -9.986 1.00 68.38 242 ALA A O 1
ATOM 1899 N N . LEU A 1 243 ? -6.955 11.106 -9.495 1.00 66.75 243 LEU A N 1
ATOM 1900 C CA . LEU A 1 243 ? -5.707 11.469 -8.817 1.00 66.75 243 LEU A CA 1
ATOM 1901 C C . LEU A 1 243 ? -4.483 11.517 -9.736 1.00 66.75 243 LEU A C 1
ATOM 1903 O O . LEU A 1 243 ? -3.519 12.197 -9.391 1.00 66.75 243 LEU A O 1
ATOM 1907 N N . GLU A 1 244 ? -4.516 10.895 -10.915 1.00 73.88 244 GLU A N 1
ATOM 1908 C CA . GLU A 1 244 ? -3.374 10.891 -11.840 1.00 73.88 244 GLU A CA 1
ATOM 1909 C C . GLU A 1 244 ? -3.051 12.280 -12.397 1.00 73.88 244 GLU A C 1
ATOM 1911 O O . GLU A 1 244 ? -1.889 12.613 -12.628 1.00 73.88 244 GLU A O 1
ATOM 1916 N N . GLY A 1 245 ? -4.056 13.159 -12.481 1.00 63.88 245 GLY A N 1
ATOM 1917 C CA . GLY A 1 245 ? -3.860 14.576 -12.796 1.00 63.88 245 GLY A CA 1
ATOM 1918 C C . GLY A 1 245 ? -3.053 15.356 -11.742 1.00 63.88 245 GLY A C 1
ATOM 1919 O O . GLY A 1 245 ? -2.723 16.527 -11.959 1.00 63.88 245 GLY A O 1
ATOM 1920 N N . TYR A 1 246 ? -2.729 14.745 -10.598 1.00 65.25 246 TYR A N 1
ATOM 1921 C CA . TYR A 1 246 ? -2.003 15.363 -9.493 1.00 65.25 246 TYR A CA 1
ATOM 1922 C C . TYR A 1 246 ? -0.675 14.642 -9.215 1.00 65.25 246 TYR A C 1
ATOM 1924 O O . TYR A 1 246 ? -0.588 13.762 -8.368 1.00 65.25 246 TYR A O 1
ATOM 1932 N N . CYS A 1 247 ? 0.413 15.083 -9.853 1.00 65.00 247 CYS A N 1
ATOM 1933 C CA . CYS A 1 247 ? 1.742 14.515 -9.601 1.00 65.00 247 CYS A CA 1
ATOM 1934 C C . CYS A 1 247 ? 2.230 14.738 -8.156 1.00 65.00 247 CYS A C 1
ATOM 1936 O O . CYS A 1 247 ? 2.308 15.875 -7.662 1.00 65.00 247 CYS A O 1
ATOM 1938 N N . THR A 1 248 ? 2.673 13.658 -7.517 1.00 71.06 248 THR A N 1
ATOM 1939 C CA . THR A 1 248 ? 3.391 13.647 -6.237 1.00 71.06 248 THR A CA 1
ATOM 1940 C C . THR A 1 248 ? 4.860 13.256 -6.439 1.00 71.06 248 THR A C 1
ATOM 1942 O O . THR A 1 248 ? 5.303 12.970 -7.548 1.00 71.06 248 THR A O 1
ATOM 1945 N N . ILE A 1 249 ? 5.664 13.225 -5.368 1.00 70.38 249 ILE A N 1
ATOM 1946 C CA . ILE A 1 249 ? 7.053 12.744 -5.487 1.00 70.38 249 ILE A CA 1
ATOM 1947 C C . ILE A 1 249 ? 7.154 11.241 -5.770 1.00 70.38 249 ILE A C 1
ATOM 1949 O O . ILE A 1 249 ? 8.201 10.812 -6.228 1.00 70.38 249 ILE A O 1
ATOM 1953 N N . VAL A 1 250 ? 6.099 10.461 -5.509 1.00 74.44 250 VAL A N 1
ATOM 1954 C CA . VAL A 1 250 ? 6.038 9.020 -5.823 1.00 74.44 250 VAL A CA 1
ATOM 1955 C C . VAL A 1 250 ? 5.866 8.793 -7.335 1.00 74.44 250 VAL A C 1
ATOM 1957 O O . VAL A 1 250 ? 6.188 7.730 -7.869 1.00 74.44 250 VAL A O 1
ATOM 1960 N N . ASP A 1 251 ? 5.399 9.822 -8.040 1.00 76.25 251 ASP A N 1
ATOM 1961 C CA . ASP A 1 251 ? 5.212 9.812 -9.491 1.00 76.25 251 ASP A CA 1
ATOM 1962 C C . ASP A 1 251 ? 6.432 10.353 -10.233 1.00 76.25 251 ASP A C 1
ATOM 1964 O O . ASP A 1 251 ? 6.560 10.139 -11.432 1.00 76.25 251 ASP A O 1
ATOM 1968 N N . ASN A 1 252 ? 7.346 11.022 -9.525 1.00 71.94 252 ASN A N 1
ATOM 1969 C CA . ASN A 1 252 ? 8.554 11.567 -10.121 1.00 71.94 252 ASN A CA 1
ATOM 1970 C C . ASN A 1 252 ? 9.586 10.456 -10.362 1.00 71.94 252 ASN A C 1
ATOM 1972 O O . ASN A 1 252 ? 10.080 9.845 -9.412 1.00 71.94 252 ASN A O 1
ATOM 1976 N N . GLU A 1 253 ? 9.945 10.246 -11.623 1.00 66.88 253 GLU A N 1
ATOM 1977 C CA . GLU A 1 253 ? 10.928 9.250 -12.069 1.00 66.88 253 GLU A CA 1
ATOM 1978 C C . GLU A 1 253 ? 12.354 9.563 -11.601 1.00 66.88 253 GLU A C 1
ATOM 1980 O O . GLU A 1 253 ? 13.139 8.650 -11.357 1.00 66.88 253 GLU A O 1
ATOM 1985 N N . ASP A 1 254 ? 12.661 10.839 -11.348 1.00 63.88 254 ASP A N 1
ATOM 1986 C CA . ASP A 1 254 ? 13.921 11.260 -10.726 1.00 63.88 254 ASP A CA 1
ATOM 1987 C C . ASP A 1 254 ? 13.931 11.077 -9.196 1.00 63.88 254 ASP A C 1
ATOM 1989 O O . ASP A 1 254 ? 14.927 11.375 -8.522 1.00 63.88 254 ASP A O 1
ATOM 1993 N N . SER A 1 255 ? 12.819 10.637 -8.600 1.00 67.81 255 SER A N 1
ATOM 1994 C CA . SER A 1 255 ? 12.789 10.319 -7.176 1.00 67.81 255 SER A CA 1
ATOM 1995 C C . SER A 1 255 ? 13.453 8.965 -6.908 1.00 67.81 255 SER A C 1
ATOM 1997 O O . SER A 1 255 ? 13.341 8.017 -7.674 1.00 67.81 255 SER A O 1
ATOM 1999 N N . ASN A 1 256 ? 14.101 8.827 -5.750 1.00 70.31 256 ASN A N 1
ATOM 2000 C CA . ASN A 1 256 ? 14.651 7.539 -5.303 1.00 70.31 256 ASN A CA 1
ATOM 2001 C C . ASN A 1 256 ? 13.572 6.588 -4.736 1.00 70.31 256 ASN A C 1
ATOM 2003 O O . ASN A 1 256 ? 13.901 5.683 -3.964 1.00 70.31 256 ASN A O 1
ATOM 2007 N N . ILE A 1 257 ? 12.290 6.824 -5.028 1.00 80.88 257 ILE A N 1
ATOM 2008 C CA . ILE A 1 257 ? 11.183 6.010 -4.525 1.00 80.88 257 ILE A CA 1
ATOM 2009 C C . ILE A 1 257 ? 10.821 4.990 -5.598 1.00 80.88 257 ILE A C 1
ATOM 2011 O O . ILE A 1 257 ? 10.147 5.304 -6.568 1.00 80.88 257 ILE A O 1
ATOM 2015 N N . ASP A 1 258 ? 11.259 3.752 -5.387 1.00 88.88 258 ASP A N 1
ATOM 2016 C CA . ASP A 1 258 ? 10.915 2.616 -6.237 1.00 88.88 258 ASP A CA 1
ATOM 2017 C C . ASP A 1 258 ? 10.143 1.583 -5.411 1.00 88.88 258 ASP A C 1
ATOM 2019 O O . ASP A 1 258 ? 10.663 0.992 -4.457 1.00 88.88 258 ASP A O 1
ATOM 2023 N N . GLU A 1 259 ? 8.878 1.383 -5.761 1.00 92.81 259 GLU A N 1
ATOM 2024 C CA . GLU A 1 259 ? 7.939 0.531 -5.039 1.00 92.81 259 GLU A CA 1
ATOM 2025 C C . GLU A 1 259 ? 8.362 -0.947 -5.019 1.00 92.81 259 GLU A C 1
ATOM 2027 O O . GLU A 1 259 ? 8.146 -1.636 -4.017 1.00 92.81 259 GLU A O 1
ATOM 2032 N N . TYR A 1 260 ? 9.055 -1.422 -6.061 1.00 94.25 260 TYR A N 1
ATOM 2033 C CA . TYR A 1 260 ? 9.596 -2.782 -6.123 1.00 94.25 260 TYR A CA 1
ATOM 2034 C C . TYR A 1 260 ? 10.813 -2.937 -5.201 1.00 94.25 260 TYR A C 1
ATOM 2036 O O . TYR A 1 260 ? 10.914 -3.935 -4.476 1.00 94.25 260 TYR A O 1
ATOM 2044 N N . GLN A 1 261 ? 11.721 -1.950 -5.171 1.00 93.88 261 GLN A N 1
ATOM 2045 C CA . GLN A 1 261 ? 12.857 -1.940 -4.239 1.00 93.88 261 GLN A CA 1
ATOM 2046 C C . GLN A 1 261 ? 12.390 -1.899 -2.793 1.00 93.88 261 GLN A C 1
ATOM 2048 O O . GLN A 1 261 ? 12.885 -2.668 -1.963 1.00 93.88 261 GLN A O 1
ATOM 2053 N N . ILE A 1 262 ? 11.455 -0.996 -2.492 1.00 94.88 262 ILE A N 1
ATOM 2054 C CA . ILE A 1 262 ? 10.928 -0.802 -1.144 1.00 94.88 262 ILE A CA 1
ATOM 2055 C C . ILE A 1 262 ? 10.292 -2.104 -0.675 1.00 94.88 262 ILE A C 1
ATOM 2057 O O . ILE A 1 262 ? 10.732 -2.654 0.334 1.00 94.88 262 ILE A O 1
ATOM 2061 N N . PHE A 1 263 ? 9.359 -2.669 -1.446 1.00 97.38 263 PHE A N 1
ATOM 2062 C CA . PHE A 1 263 ? 8.715 -3.933 -1.098 1.00 97.38 263 PHE A CA 1
ATOM 2063 C C . PHE A 1 263 ? 9.723 -5.056 -0.829 1.00 97.38 263 PHE A C 1
ATOM 2065 O O . PHE A 1 263 ? 9.652 -5.736 0.201 1.00 97.38 263 PHE A O 1
ATOM 2072 N N . LYS A 1 264 ? 10.707 -5.230 -1.719 1.00 95.75 264 LYS A N 1
ATOM 2073 C CA . LYS A 1 264 ? 11.743 -6.251 -1.552 1.00 95.75 264 LYS A CA 1
ATOM 2074 C C . LYS A 1 264 ? 12.552 -6.047 -0.272 1.00 95.75 264 LYS A C 1
ATOM 2076 O O . LYS A 1 264 ? 12.786 -7.009 0.462 1.00 95.75 264 LYS A O 1
ATOM 2081 N N . SER A 1 265 ? 12.967 -4.812 -0.006 1.00 96.19 265 SER A N 1
ATOM 2082 C CA . SER A 1 265 ? 13.736 -4.442 1.184 1.00 96.19 265 SER A CA 1
ATOM 2083 C C . SER A 1 265 ? 12.946 -4.694 2.470 1.00 96.19 265 SER A C 1
ATOM 2085 O O . SER A 1 265 ? 13.464 -5.314 3.405 1.00 96.19 265 SER A O 1
ATOM 2087 N N . VAL A 1 266 ? 11.667 -4.303 2.494 1.00 96.81 266 VAL A N 1
ATOM 2088 C CA . VAL A 1 266 ? 10.748 -4.552 3.611 1.00 96.81 266 VAL A CA 1
ATOM 2089 C C . VAL A 1 266 ? 10.621 -6.048 3.875 1.00 96.81 266 VAL A C 1
ATOM 2091 O O . VAL A 1 266 ? 10.838 -6.508 4.999 1.00 96.81 266 VAL A O 1
ATOM 2094 N N . LEU A 1 267 ? 10.331 -6.838 2.840 1.00 96.31 267 LEU A N 1
ATOM 2095 C CA . LEU A 1 267 ? 10.103 -8.271 2.996 1.00 96.31 267 LEU A CA 1
ATOM 2096 C C . LEU A 1 267 ? 11.365 -9.006 3.480 1.00 96.31 267 LEU A C 1
ATOM 2098 O O . LEU A 1 267 ? 11.278 -9.863 4.363 1.00 96.31 267 LEU A O 1
ATOM 2102 N N . GLN A 1 268 ? 12.541 -8.639 2.961 1.00 95.75 268 GLN A N 1
ATOM 2103 C CA . GLN A 1 268 ? 13.831 -9.166 3.422 1.00 95.75 268 GLN A CA 1
ATOM 2104 C C . GLN A 1 268 ? 14.144 -8.751 4.864 1.00 95.75 268 GLN A C 1
ATOM 2106 O O . GLN A 1 268 ? 14.650 -9.556 5.650 1.00 95.75 268 GLN A O 1
ATOM 2111 N N . THR A 1 269 ? 13.830 -7.512 5.238 1.00 96.38 269 THR A N 1
ATOM 2112 C CA . THR A 1 269 ? 14.029 -7.011 6.603 1.00 96.38 269 THR A CA 1
ATOM 2113 C C . THR A 1 269 ? 13.167 -7.787 7.589 1.00 96.38 269 THR A C 1
ATOM 2115 O O . THR A 1 269 ? 13.687 -8.307 8.575 1.00 96.38 269 THR A O 1
ATOM 2118 N N . ILE A 1 270 ? 11.877 -7.963 7.297 1.00 95.81 270 ILE A N 1
ATOM 2119 C CA . ILE A 1 270 ? 10.972 -8.744 8.145 1.00 95.81 270 ILE A CA 1
ATOM 2120 C C . ILE A 1 270 ? 11.402 -10.209 8.229 1.00 95.81 270 ILE A C 1
ATOM 2122 O O . ILE A 1 270 ? 11.402 -10.772 9.321 1.00 95.81 270 ILE A O 1
ATOM 2126 N N . GLN A 1 271 ? 11.848 -10.819 7.128 1.00 95.00 271 GLN A N 1
ATOM 2127 C CA . GLN A 1 271 ? 12.359 -12.192 7.147 1.00 95.00 271 GLN A CA 1
ATOM 2128 C C . GLN A 1 271 ? 13.527 -12.377 8.133 1.00 95.00 271 GLN A C 1
ATOM 2130 O O . GLN A 1 271 ? 13.624 -13.419 8.785 1.00 95.00 271 GLN A O 1
ATOM 2135 N N . ASN A 1 272 ? 14.395 -11.370 8.255 1.00 95.00 272 ASN A N 1
ATOM 2136 C CA . ASN A 1 272 ? 15.569 -11.408 9.126 1.00 95.00 272 ASN A CA 1
ATOM 2137 C C . ASN A 1 272 ? 15.264 -10.989 10.573 1.00 95.00 272 ASN A C 1
ATOM 2139 O O . ASN A 1 272 ? 15.813 -11.571 11.510 1.00 95.00 272 ASN A O 1
ATOM 2143 N N . CYS A 1 273 ? 14.416 -9.977 10.759 1.00 95.06 273 CYS A N 1
ATOM 2144 C CA . CYS A 1 273 ? 14.171 -9.341 12.054 1.00 95.06 273 CYS A CA 1
ATOM 2145 C C . CYS A 1 273 ? 12.970 -9.936 12.805 1.00 95.06 273 CYS A C 1
ATOM 2147 O O . CYS A 1 273 ? 13.017 -10.037 14.030 1.00 95.06 273 CYS A O 1
ATOM 2149 N N . ASP A 1 274 ? 11.919 -10.361 12.098 1.00 94.94 274 ASP A N 1
ATOM 2150 C CA . ASP A 1 274 ? 10.725 -10.985 12.681 1.00 94.94 274 ASP A CA 1
ATOM 2151 C C . ASP A 1 274 ? 10.256 -12.199 11.850 1.00 94.94 274 ASP A C 1
ATOM 2153 O O . ASP A 1 274 ? 9.285 -12.129 11.084 1.00 94.94 274 ASP A O 1
ATOM 2157 N N . PRO A 1 275 ? 10.904 -13.367 12.031 1.00 95.19 275 PRO A N 1
ATOM 2158 C CA . PRO A 1 275 ? 10.531 -14.585 11.320 1.00 95.19 275 PRO A CA 1
ATOM 2159 C C . PRO A 1 275 ? 9.097 -15.040 11.605 1.00 95.19 275 PRO A C 1
ATOM 2161 O O . PRO A 1 275 ? 8.487 -15.694 10.763 1.00 95.19 275 PRO A O 1
ATOM 2164 N N . THR A 1 276 ? 8.543 -14.717 12.779 1.00 95.75 276 THR A N 1
ATOM 2165 C CA . THR A 1 276 ? 7.163 -15.099 13.124 1.00 95.75 276 THR A CA 1
ATOM 2166 C C . THR A 1 276 ? 6.180 -14.299 12.284 1.00 95.75 276 THR A C 1
ATOM 2168 O O . THR A 1 276 ? 5.221 -14.859 11.750 1.00 95.75 276 THR A O 1
ATOM 2171 N N . TRP A 1 277 ? 6.444 -13.004 12.116 1.00 96.75 277 TRP A N 1
ATOM 2172 C CA . TRP A 1 277 ? 5.648 -12.161 11.240 1.00 96.75 277 TRP A CA 1
ATOM 2173 C C . TRP A 1 277 ? 5.766 -12.565 9.777 1.00 96.75 277 TRP A C 1
ATOM 2175 O O . TRP A 1 277 ? 4.748 -12.724 9.107 1.00 96.75 277 TRP A O 1
ATOM 2185 N N . TYR A 1 278 ? 6.983 -12.839 9.307 1.00 96.94 278 TYR A N 1
ATOM 2186 C CA . TYR A 1 278 ? 7.201 -13.342 7.954 1.00 96.94 278 TYR A CA 1
ATOM 2187 C C . TYR A 1 278 ? 6.389 -14.617 7.667 1.00 96.94 278 TYR A C 1
ATOM 2189 O O . TYR A 1 278 ? 5.770 -14.749 6.610 1.00 96.94 278 TYR A O 1
ATOM 2197 N N . GLN A 1 279 ? 6.332 -15.551 8.621 1.00 96.12 279 GLN A N 1
ATOM 2198 C CA . GLN A 1 279 ? 5.513 -16.762 8.494 1.00 96.12 279 GLN A CA 1
ATOM 2199 C C . GLN A 1 279 ? 4.012 -16.447 8.450 1.00 96.12 279 GLN A C 1
ATOM 2201 O O . GLN A 1 279 ? 3.289 -17.058 7.669 1.00 96.12 279 GLN A O 1
ATOM 2206 N N . ALA A 1 280 ? 3.532 -15.482 9.240 1.00 96.75 280 ALA A N 1
ATOM 2207 C CA . ALA A 1 280 ? 2.130 -15.066 9.206 1.00 96.75 280 ALA A CA 1
ATOM 2208 C C . ALA A 1 280 ? 1.742 -14.415 7.867 1.00 9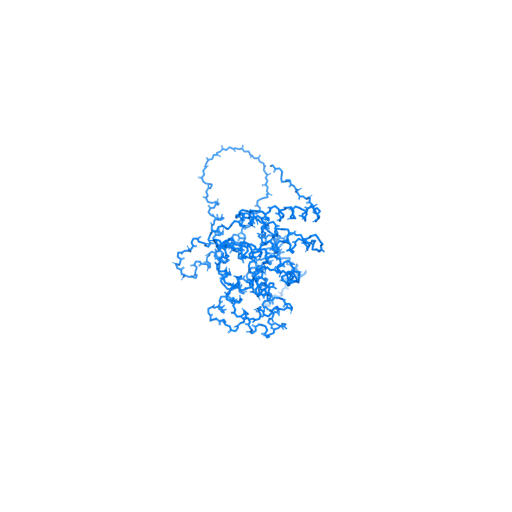6.75 280 ALA A C 1
ATOM 2210 O O . ALA A 1 280 ? 0.664 -14.692 7.348 1.00 96.75 280 ALA A O 1
ATOM 2211 N N . LEU A 1 281 ? 2.630 -13.611 7.279 1.00 96.69 281 LEU A N 1
ATOM 2212 C CA . LEU A 1 281 ? 2.434 -13.019 5.952 1.00 96.69 281 LEU A CA 1
ATOM 2213 C C . LEU A 1 281 ? 2.414 -14.080 4.842 1.00 96.69 281 LEU A C 1
ATOM 2215 O O . LEU A 1 281 ? 1.617 -14.004 3.912 1.00 96.69 281 LEU A O 1
ATOM 2219 N N . THR A 1 282 ? 3.272 -15.098 4.947 1.00 95.88 282 THR A N 1
ATOM 2220 C CA . THR A 1 282 ? 3.471 -16.109 3.893 1.00 95.88 282 THR A CA 1
ATOM 2221 C C . THR A 1 282 ? 2.600 -17.364 4.043 1.00 95.88 282 THR A C 1
ATOM 2223 O O . THR A 1 282 ? 2.650 -18.253 3.186 1.00 95.88 282 THR A O 1
ATOM 2226 N N . CYS A 1 283 ? 1.787 -17.454 5.102 1.00 91.44 283 CYS A N 1
ATOM 2227 C CA . CYS A 1 283 ? 1.066 -18.679 5.463 1.00 91.44 283 CYS A CA 1
ATOM 2228 C C . CYS A 1 283 ? 0.040 -19.147 4.416 1.00 91.44 283 CYS A C 1
ATOM 2230 O O . CYS A 1 283 ? -0.091 -20.350 4.202 1.00 91.44 283 CYS A O 1
ATOM 2232 N N . ASN A 1 284 ? -0.640 -18.215 3.741 1.00 89.00 284 ASN A N 1
ATOM 2233 C CA . ASN A 1 284 ? -1.738 -18.498 2.807 1.00 89.00 284 ASN A CA 1
ATOM 2234 C C . ASN A 1 284 ? -1.347 -18.306 1.332 1.00 89.00 284 ASN A C 1
ATOM 2236 O O . ASN A 1 284 ? -2.213 -18.189 0.465 1.00 89.00 284 ASN A O 1
ATOM 2240 N N . LEU A 1 285 ? -0.047 -18.264 1.029 1.00 93.88 285 LEU A N 1
ATOM 2241 C CA . LEU A 1 285 ? 0.420 -18.110 -0.346 1.00 93.88 285 LEU A CA 1
ATOM 2242 C C . LEU A 1 285 ? 0.229 -19.401 -1.144 1.00 93.88 285 LEU A C 1
ATOM 2244 O O . LEU A 1 285 ? 0.787 -20.450 -0.791 1.00 93.88 285 LEU A O 1
ATOM 2248 N N . THR A 1 286 ? -0.519 -19.286 -2.241 1.00 94.12 286 THR A N 1
ATOM 2249 C CA . THR A 1 286 ? -0.615 -20.295 -3.296 1.00 94.12 286 THR A CA 1
ATOM 2250 C C . THR A 1 286 ? 0.711 -20.385 -4.053 1.00 94.12 286 THR A C 1
ATOM 2252 O O . THR A 1 286 ? 1.576 -19.513 -3.923 1.00 94.12 286 THR A O 1
ATOM 2255 N N . ASP A 1 287 ? 0.888 -21.443 -4.844 1.00 94.06 287 ASP A N 1
ATOM 2256 C CA . ASP A 1 287 ? 2.071 -21.567 -5.704 1.00 94.06 287 ASP A CA 1
ATOM 2257 C C . ASP A 1 287 ? 2.146 -20.419 -6.722 1.00 94.06 287 ASP A C 1
ATOM 2259 O O . ASP A 1 287 ? 3.236 -19.918 -6.991 1.00 94.06 287 ASP A O 1
ATOM 2263 N N . GLU A 1 288 ? 0.990 -19.933 -7.187 1.00 93.50 288 GLU A N 1
ATOM 2264 C CA . GLU A 1 288 ? 0.898 -18.771 -8.075 1.00 93.50 288 GLU A CA 1
ATOM 2265 C C . GLU A 1 288 ? 1.386 -17.492 -7.388 1.00 93.50 288 GLU A C 1
ATOM 2267 O O . GLU A 1 288 ? 2.306 -16.845 -7.882 1.00 93.50 288 GLU A O 1
ATOM 2272 N N . HIS A 1 289 ? 0.888 -17.180 -6.183 1.00 92.62 289 HIS A N 1
ATOM 2273 C CA . HIS A 1 289 ? 1.366 -16.007 -5.446 1.00 92.62 289 HIS A CA 1
ATOM 2274 C C . HIS A 1 289 ? 2.874 -16.093 -5.159 1.00 92.62 289 HIS A C 1
ATOM 2276 O O . HIS A 1 289 ? 3.571 -15.084 -5.199 1.00 92.62 289 HIS A O 1
ATOM 2282 N N . ARG A 1 290 ? 3.420 -17.288 -4.875 1.00 93.50 290 ARG A N 1
ATOM 2283 C CA . ARG A 1 290 ? 4.874 -17.453 -4.675 1.00 93.50 290 ARG A CA 1
ATOM 2284 C C . ARG A 1 290 ? 5.666 -17.161 -5.942 1.00 93.50 290 ARG A C 1
ATOM 2286 O O . ARG A 1 290 ? 6.724 -16.543 -5.835 1.00 93.50 290 ARG A O 1
ATOM 2293 N N . LYS A 1 291 ? 5.177 -17.610 -7.099 1.00 94.69 291 LYS A N 1
ATOM 2294 C CA . LYS A 1 291 ? 5.800 -17.335 -8.394 1.00 94.69 291 LYS A CA 1
ATOM 2295 C C . LYS A 1 291 ? 5.785 -15.831 -8.678 1.00 94.69 291 LYS A C 1
ATOM 2297 O O . LYS A 1 291 ? 6.849 -15.254 -8.858 1.00 94.69 291 LYS A O 1
ATOM 2302 N N . GLN A 1 292 ? 4.626 -15.185 -8.555 1.00 93.44 292 GLN A N 1
ATOM 2303 C CA . GLN A 1 292 ? 4.489 -13.736 -8.731 1.00 93.44 292 GLN A CA 1
ATOM 2304 C C . GLN A 1 292 ? 5.425 -12.949 -7.802 1.00 93.44 292 GLN A C 1
ATOM 2306 O O . GLN A 1 292 ? 6.117 -12.039 -8.243 1.00 93.44 292 GLN A O 1
ATOM 2311 N N . LEU A 1 293 ? 5.526 -13.328 -6.522 1.00 94.81 293 LEU A N 1
ATOM 2312 C CA . LEU A 1 293 ? 6.461 -12.702 -5.576 1.00 94.81 293 LEU A CA 1
ATOM 2313 C C . LEU A 1 293 ? 7.932 -12.883 -5.969 1.00 94.81 293 LEU A C 1
ATOM 2315 O O . LEU A 1 293 ? 8.745 -11.985 -5.737 1.00 94.81 293 LEU A O 1
ATOM 2319 N N . GLN A 1 294 ? 8.291 -14.037 -6.535 1.00 93.81 294 GLN A N 1
ATOM 2320 C CA . GLN A 1 294 ? 9.632 -14.268 -7.062 1.00 93.81 294 GLN A CA 1
ATOM 2321 C C . GLN A 1 294 ? 9.904 -13.359 -8.267 1.00 93.81 294 GLN A C 1
ATOM 2323 O O . GLN A 1 294 ? 10.954 -12.718 -8.300 1.00 93.81 294 GLN A O 1
ATOM 2328 N N . ASP A 1 295 ? 8.950 -13.253 -9.189 1.00 92.56 295 ASP A N 1
ATOM 2329 C CA . ASP A 1 295 ? 9.059 -12.424 -10.391 1.00 92.56 295 ASP A CA 1
ATOM 2330 C C . ASP A 1 295 ? 9.163 -10.932 -10.033 1.00 92.56 295 ASP A C 1
ATOM 2332 O O . ASP A 1 295 ? 10.062 -10.246 -10.517 1.00 92.56 295 ASP A O 1
ATOM 2336 N N . ILE A 1 296 ? 8.352 -10.449 -9.081 1.00 94.12 296 ILE A N 1
ATOM 2337 C CA . ILE A 1 296 ? 8.457 -9.099 -8.491 1.00 94.12 296 ILE A CA 1
ATOM 2338 C C . ILE A 1 296 ? 9.861 -8.873 -7.912 1.00 94.12 296 ILE A C 1
ATOM 2340 O O . ILE A 1 296 ? 10.472 -7.823 -8.112 1.00 94.12 296 ILE A O 1
ATOM 2344 N N . GLY A 1 297 ? 10.405 -9.869 -7.205 1.00 91.56 297 GLY A N 1
ATOM 2345 C CA . GLY A 1 297 ? 11.749 -9.807 -6.637 1.00 91.56 297 GLY A CA 1
ATOM 2346 C C . GLY A 1 297 ? 12.858 -9.739 -7.692 1.00 91.56 297 GLY A C 1
ATOM 2347 O O . GLY A 1 297 ? 13.858 -9.049 -7.466 1.00 91.56 297 GLY A O 1
ATOM 2348 N N . THR A 1 298 ? 12.695 -10.433 -8.819 1.00 91.56 298 THR A N 1
ATOM 2349 C CA . THR A 1 298 ? 13.608 -10.372 -9.968 1.00 91.56 298 THR A CA 1
ATOM 2350 C C . THR A 1 298 ? 13.505 -9.032 -10.685 1.00 91.56 298 THR A C 1
ATOM 2352 O O . THR A 1 298 ? 14.540 -8.425 -10.958 1.00 91.56 298 THR A O 1
ATOM 2355 N N . LEU A 1 299 ? 12.291 -8.527 -10.908 1.00 89.25 299 LEU A N 1
ATOM 2356 C CA . LEU A 1 299 ? 12.074 -7.218 -11.518 1.00 89.25 299 LEU A CA 1
ATOM 2357 C C . LEU A 1 299 ? 12.672 -6.097 -10.659 1.00 89.25 299 LEU A C 1
ATOM 2359 O O . LEU A 1 299 ? 13.334 -5.203 -11.176 1.00 89.25 299 LEU A O 1
ATOM 2363 N N . ALA A 1 300 ? 12.561 -6.195 -9.332 1.00 90.56 300 ALA A N 1
ATOM 2364 C CA . ALA A 1 300 ? 13.280 -5.300 -8.434 1.00 90.56 300 ALA A CA 1
ATOM 2365 C C . ALA A 1 300 ? 14.807 -5.354 -8.679 1.00 90.56 300 ALA A C 1
ATOM 2367 O O . ALA A 1 300 ? 15.462 -4.322 -8.795 1.00 90.56 300 ALA A O 1
ATOM 2368 N N . ASP A 1 301 ? 15.422 -6.533 -8.804 1.00 89.38 301 ASP A N 1
ATOM 2369 C CA . ASP A 1 301 ? 16.868 -6.592 -9.084 1.00 89.38 301 ASP A CA 1
ATOM 2370 C C . ASP A 1 301 ? 17.246 -5.920 -10.405 1.00 89.38 301 ASP A C 1
ATOM 2372 O O . ASP A 1 301 ? 18.247 -5.203 -10.453 1.00 89.38 301 ASP A O 1
ATOM 2376 N N . GLN A 1 302 ? 16.429 -6.110 -11.439 1.00 87.38 302 GLN A N 1
ATOM 2377 C CA . GLN A 1 302 ? 16.620 -5.484 -12.745 1.00 87.38 302 GLN A CA 1
ATOM 2378 C C . GLN A 1 302 ? 16.511 -3.957 -12.659 1.00 87.38 302 GLN A C 1
ATOM 2380 O O . GLN A 1 302 ? 17.430 -3.269 -13.099 1.00 87.38 302 GLN A O 1
ATOM 2385 N N . ARG A 1 303 ? 15.462 -3.425 -12.014 1.00 85.25 303 ARG A N 1
ATOM 2386 C CA . ARG A 1 303 ? 15.245 -1.974 -11.835 1.00 85.25 303 ARG A CA 1
ATOM 2387 C C . ARG A 1 303 ? 16.414 -1.296 -11.128 1.00 85.25 303 ARG A C 1
ATOM 2389 O O . ARG A 1 303 ? 16.898 -0.253 -11.561 1.00 85.25 303 ARG A O 1
ATOM 2396 N N . ARG A 1 304 ? 16.939 -1.924 -10.075 1.00 85.38 304 ARG A N 1
ATOM 2397 C CA . ARG A 1 304 ? 18.118 -1.416 -9.365 1.00 85.38 304 ARG A CA 1
ATOM 2398 C C . ARG A 1 304 ? 19.377 -1.437 -10.227 1.00 85.38 304 ARG A C 1
ATOM 2400 O O . ARG A 1 304 ? 20.120 -0.463 -10.216 1.00 85.38 304 ARG A O 1
ATOM 2407 N N . ALA A 1 305 ? 19.623 -2.524 -10.957 1.00 84.38 305 ALA A N 1
ATOM 2408 C CA . ALA A 1 305 ? 20.789 -2.624 -11.831 1.00 84.38 305 ALA A CA 1
ATOM 2409 C C . ALA A 1 305 ? 20.740 -1.595 -12.976 1.00 84.38 305 ALA A C 1
ATOM 2411 O O . ALA A 1 305 ? 21.772 -1.012 -13.315 1.00 84.38 305 ALA A O 1
ATOM 2412 N N . ALA A 1 306 ? 19.551 -1.338 -13.529 1.00 82.88 306 ALA A N 1
ATOM 2413 C CA . ALA A 1 306 ? 19.329 -0.294 -14.526 1.00 82.88 306 ALA A CA 1
ATOM 2414 C C . ALA A 1 306 ? 19.632 1.096 -13.946 1.00 82.88 306 ALA A C 1
ATOM 2416 O O . ALA A 1 306 ? 20.451 1.826 -14.501 1.00 82.88 306 ALA A O 1
ATOM 2417 N N . LEU A 1 307 ? 19.084 1.426 -12.770 1.00 79.19 307 LEU A N 1
ATOM 2418 C CA . LEU A 1 307 ? 19.357 2.700 -12.097 1.00 79.19 307 LEU A CA 1
ATOM 2419 C C . LEU A 1 307 ? 20.852 2.887 -11.777 1.00 79.19 307 LEU A C 1
ATOM 2421 O O . LEU A 1 307 ? 21.412 3.960 -11.998 1.00 79.19 307 LEU A O 1
ATOM 2425 N N . GLU A 1 308 ? 21.526 1.848 -11.277 1.00 81.19 308 GLU A N 1
ATOM 2426 C CA . GLU A 1 308 ? 22.971 1.878 -11.018 1.00 81.19 308 GLU A CA 1
ATOM 2427 C C . GLU A 1 308 ? 23.778 2.103 -12.305 1.00 81.19 308 GLU A C 1
ATOM 2429 O O . GLU A 1 308 ? 24.752 2.859 -12.291 1.00 81.19 308 GLU A O 1
ATOM 2434 N N . SER A 1 309 ? 23.355 1.501 -13.419 1.00 80.06 309 SER A N 1
ATOM 2435 C CA . SER A 1 309 ? 23.978 1.691 -14.735 1.00 80.06 309 SER A CA 1
ATOM 2436 C C . SER A 1 309 ? 23.819 3.135 -15.219 1.00 80.06 309 SER A C 1
ATOM 2438 O O . SER A 1 309 ? 24.833 3.769 -15.525 1.00 80.06 309 SER A O 1
ATOM 2440 N N . LYS A 1 310 ? 22.605 3.704 -15.133 1.00 74.56 310 LYS A N 1
ATOM 2441 C CA . LYS A 1 310 ? 22.336 5.125 -15.431 1.00 74.56 310 LYS A CA 1
ATOM 2442 C C . LYS A 1 310 ? 23.197 6.058 -14.578 1.00 74.56 310 LYS A C 1
ATOM 2444 O O . LYS A 1 310 ? 23.768 7.034 -15.062 1.00 74.56 310 LYS A O 1
ATOM 2449 N N . MET A 1 311 ? 23.359 5.749 -13.290 1.00 73.50 311 MET A N 1
ATOM 2450 C CA . MET A 1 311 ? 24.218 6.538 -12.404 1.00 73.50 311 MET A CA 1
ATOM 2451 C C . MET A 1 311 ? 25.695 6.452 -12.804 1.00 73.50 311 MET A C 1
ATOM 2453 O O . MET A 1 311 ? 26.393 7.464 -12.748 1.00 73.50 311 MET A O 1
ATOM 2457 N N . ILE A 1 312 ? 26.193 5.285 -13.219 1.00 73.00 312 ILE A N 1
ATOM 2458 C CA . ILE A 1 312 ? 27.577 5.129 -13.695 1.00 73.00 312 ILE A CA 1
ATOM 2459 C C . ILE A 1 312 ? 27.804 5.934 -14.980 1.00 73.00 312 ILE A C 1
ATOM 2461 O O . ILE A 1 312 ? 28.848 6.578 -15.113 1.00 73.00 312 ILE A O 1
ATOM 2465 N N . GLU A 1 313 ? 26.837 5.942 -15.893 1.00 70.81 313 GLU A N 1
ATOM 2466 C CA . GLU A 1 313 ? 26.891 6.728 -17.124 1.00 70.81 313 GLU A CA 1
ATOM 2467 C C . GLU A 1 313 ? 26.895 8.235 -16.852 1.00 70.81 313 GLU A C 1
ATOM 2469 O O . GLU A 1 313 ? 27.840 8.919 -17.257 1.00 70.81 313 GLU A O 1
ATOM 2474 N N . LYS A 1 314 ? 25.949 8.733 -16.040 1.00 67.88 314 LYS A N 1
ATOM 2475 C CA . LYS A 1 314 ? 25.885 10.148 -15.622 1.00 67.88 314 LYS A CA 1
ATOM 2476 C C . LYS A 1 314 ? 27.171 10.629 -14.928 1.00 67.88 314 LYS A C 1
ATOM 2478 O O . LYS A 1 314 ? 27.511 11.809 -14.986 1.00 67.88 314 LYS A O 1
ATOM 2483 N N . HIS A 1 315 ? 27.938 9.731 -14.300 1.00 66.62 315 HIS A N 1
ATOM 2484 C CA . HIS A 1 315 ? 29.238 10.043 -13.681 1.00 66.62 315 HIS A CA 1
ATOM 2485 C C . HIS A 1 315 ? 30.452 9.898 -14.629 1.00 66.62 315 HIS A C 1
ATOM 2487 O O . HIS A 1 315 ? 31.604 9.961 -14.175 1.00 66.62 315 HIS A O 1
ATOM 2493 N N . GLY A 1 316 ? 30.222 9.763 -15.939 1.00 62.28 316 GLY A N 1
ATOM 2494 C CA . GLY A 1 316 ? 31.257 9.712 -16.976 1.00 62.28 316 GLY A CA 1
ATOM 2495 C C . GLY A 1 316 ? 31.809 8.311 -17.255 1.00 62.28 316 GLY A C 1
ATOM 2496 O O . GLY A 1 316 ? 32.962 8.185 -17.679 1.00 62.28 316 GLY A O 1
ATOM 2497 N N . GLY A 1 317 ? 31.015 7.269 -16.990 1.00 60.41 317 GLY A N 1
ATOM 2498 C CA . GLY A 1 317 ? 31.355 5.872 -17.246 1.00 60.41 317 GLY A CA 1
ATOM 2499 C C . GLY A 1 317 ? 32.363 5.271 -16.259 1.00 60.41 317 GLY A C 1
ATOM 2500 O O . GLY A 1 317 ? 32.984 5.944 -15.429 1.00 60.41 317 GLY A O 1
ATOM 2501 N N . TYR A 1 318 ? 32.549 3.950 -16.340 1.00 55.69 318 TYR A N 1
ATOM 2502 C CA . TYR A 1 318 ? 33.474 3.230 -15.465 1.00 55.69 318 TYR A CA 1
ATOM 2503 C C . TYR A 1 318 ? 34.918 3.699 -15.713 1.00 55.69 318 TYR A C 1
ATOM 2505 O O . TYR A 1 318 ? 35.523 3.413 -16.749 1.00 55.69 318 TYR A O 1
ATOM 2513 N N . LYS A 1 319 ? 35.513 4.409 -14.746 1.00 54.00 319 LYS A N 1
ATOM 2514 C CA . LYS A 1 319 ? 36.931 4.789 -14.807 1.00 54.00 319 LYS A CA 1
ATOM 2515 C C . LYS A 1 319 ? 37.786 3.537 -14.662 1.00 54.00 319 LYS A C 1
ATOM 2517 O O . LYS A 1 319 ? 38.060 3.083 -13.551 1.00 54.00 319 LYS A O 1
ATOM 2522 N N . PHE A 1 320 ? 38.239 2.985 -15.784 1.00 56.84 320 PHE A N 1
ATOM 2523 C CA . PHE A 1 320 ? 39.303 1.990 -15.775 1.00 56.84 320 PHE A CA 1
ATOM 2524 C C . PHE A 1 320 ? 40.500 2.588 -15.034 1.00 56.84 320 PHE A C 1
ATOM 2526 O O . PHE A 1 320 ? 41.076 3.587 -15.472 1.00 56.84 320 PHE A O 1
ATOM 2533 N N . ASN A 1 321 ? 40.883 1.985 -13.904 1.00 53.44 321 ASN A N 1
ATOM 2534 C CA . ASN A 1 321 ? 42.196 2.244 -13.329 1.00 53.44 321 ASN A CA 1
ATOM 2535 C C . ASN A 1 321 ? 43.204 2.010 -14.450 1.00 53.44 321 ASN A C 1
ATOM 2537 O O . ASN A 1 321 ? 43.239 0.911 -15.008 1.00 53.44 321 ASN A O 1
ATOM 2541 N N . ALA A 1 322 ? 43.939 3.068 -14.809 1.00 52.00 322 ALA A N 1
ATOM 2542 C CA . ALA A 1 322 ? 44.854 3.072 -15.939 1.00 52.00 322 ALA A CA 1
ATOM 2543 C C . ALA A 1 322 ? 45.623 1.744 -15.969 1.00 52.00 322 ALA A C 1
ATOM 2545 O O . ALA A 1 322 ? 46.177 1.363 -14.928 1.00 52.00 322 ALA A O 1
ATOM 2546 N N . PRO A 1 323 ? 45.651 1.015 -17.102 1.00 50.56 323 PRO A N 1
ATOM 2547 C CA . PRO A 1 323 ? 46.494 -0.159 -17.182 1.00 50.56 323 PRO A CA 1
ATOM 2548 C C . PRO A 1 323 ? 47.894 0.311 -16.807 1.00 50.56 323 PRO A C 1
ATOM 2550 O O . PRO A 1 323 ? 48.407 1.273 -17.382 1.00 50.56 323 PRO A O 1
ATOM 2553 N N . VAL A 1 324 ? 48.488 -0.316 -15.790 1.00 56.16 324 VAL A N 1
ATOM 2554 C CA . VAL A 1 324 ? 49.904 -0.130 -15.487 1.00 56.16 324 VAL A CA 1
ATOM 2555 C C . VAL A 1 324 ? 50.631 -0.683 -16.700 1.00 56.16 324 VAL A C 1
ATOM 2557 O O . VAL A 1 324 ? 50.927 -1.873 -16.764 1.00 56.16 324 VAL A O 1
ATOM 2560 N N . VAL A 1 325 ? 50.831 0.162 -17.711 1.00 54.97 325 VAL A N 1
ATOM 2561 C CA . VAL A 1 325 ? 51.609 -0.174 -18.892 1.00 54.97 325 VAL A CA 1
ATOM 2562 C C . VAL A 1 325 ? 53.017 -0.400 -18.355 1.00 54.97 325 VAL A C 1
ATOM 2564 O O . VAL A 1 325 ? 53.618 0.544 -17.829 1.00 54.97 325 VAL A O 1
ATOM 2567 N N . PRO A 1 326 ? 53.555 -1.631 -18.384 1.00 59.09 326 PRO A N 1
ATOM 2568 C CA . PRO A 1 326 ? 54.900 -1.858 -17.896 1.00 59.09 326 PRO A CA 1
ATOM 2569 C C . PRO A 1 326 ? 55.839 -0.994 -18.739 1.00 59.09 326 PRO A C 1
ATOM 2571 O O . PRO A 1 326 ? 55.859 -1.121 -19.961 1.00 59.09 326 PRO A O 1
ATOM 2574 N N . ALA A 1 327 ? 56.626 -0.119 -18.106 1.00 60.84 327 ALA A N 1
ATOM 2575 C CA . ALA A 1 327 ? 57.507 0.838 -18.792 1.00 60.84 327 ALA A CA 1
ATOM 2576 C C . ALA A 1 327 ? 58.604 0.182 -19.665 1.00 60.84 327 ALA A C 1
ATOM 2578 O O . ALA A 1 327 ? 59.405 0.869 -20.291 1.00 60.84 327 ALA A O 1
ATOM 2579 N N . SER A 1 328 ? 58.660 -1.150 -19.714 1.00 59.03 328 SER A N 1
ATOM 2580 C CA . SER A 1 328 ? 59.543 -1.901 -20.599 1.00 59.03 328 SER A CA 1
ATOM 2581 C C . SER A 1 328 ? 58.880 -3.211 -21.023 1.00 59.03 328 SER A C 1
ATOM 2583 O O . SER A 1 328 ? 58.961 -4.229 -20.341 1.00 59.03 328 SER A O 1
ATOM 2585 N N . PHE A 1 329 ? 58.220 -3.188 -22.177 1.00 51.69 329 PHE A N 1
ATOM 2586 C CA . PHE A 1 329 ? 57.861 -4.407 -22.892 1.00 51.69 329 PHE A CA 1
ATOM 2587 C C . PHE A 1 329 ? 59.028 -4.752 -23.829 1.00 51.69 329 PHE A C 1
ATOM 2589 O O . PHE A 1 329 ? 59.203 -4.142 -24.883 1.00 51.69 329 PHE A O 1
ATOM 2596 N N . ASN A 1 330 ? 59.907 -5.658 -23.395 1.00 59.75 330 ASN A N 1
ATOM 2597 C CA . ASN A 1 330 ? 61.087 -6.050 -24.164 1.00 59.75 330 ASN A CA 1
ATOM 2598 C C . ASN A 1 330 ? 60.699 -7.028 -25.289 1.00 59.75 330 ASN A C 1
ATOM 2600 O O . ASN A 1 330 ? 60.475 -8.207 -25.029 1.00 59.75 330 ASN A O 1
ATOM 2604 N N . PHE A 1 331 ? 60.678 -6.561 -26.541 1.00 56.28 331 PHE A N 1
ATOM 2605 C CA . PHE A 1 331 ? 60.514 -7.410 -27.735 1.00 56.28 331 PHE A CA 1
ATOM 2606 C C . PHE A 1 331 ? 61.780 -8.217 -28.102 1.00 56.28 331 PHE A C 1
ATOM 2608 O O . PHE A 1 331 ? 61.754 -9.023 -29.029 1.00 56.28 331 PHE A O 1
ATOM 2615 N N . GLY A 1 332 ? 62.896 -8.027 -27.391 1.00 50.25 332 GLY A N 1
ATOM 2616 C CA . GLY A 1 332 ? 64.172 -8.691 -27.660 1.00 50.25 332 GLY A CA 1
ATOM 2617 C C . GLY A 1 332 ? 64.401 -9.930 -26.800 1.00 50.25 332 GLY A C 1
ATOM 2618 O O . GLY A 1 332 ? 65.279 -9.923 -25.938 1.00 50.25 332 GLY A O 1
ATOM 2619 N N . GLY A 1 333 ? 63.623 -10.991 -27.017 1.00 44.69 333 GLY A N 1
ATOM 2620 C CA . GLY A 1 333 ? 64.004 -12.340 -26.597 1.00 44.69 333 GLY A CA 1
ATOM 2621 C C . GLY A 1 333 ? 64.954 -12.931 -27.636 1.00 44.69 333 GLY A C 1
ATOM 2622 O O . GLY A 1 333 ? 64.574 -13.079 -28.794 1.00 44.69 333 GLY A O 1
ATOM 2623 N N . SER A 1 334 ? 66.195 -13.222 -27.245 1.00 54.72 334 SER A N 1
ATOM 2624 C CA . SER A 1 334 ? 67.212 -13.833 -28.106 1.00 54.72 334 SER A CA 1
ATOM 2625 C C . SER A 1 334 ? 66.652 -15.038 -28.865 1.00 54.72 334 SER A C 1
ATOM 2627 O O . SER A 1 334 ? 66.184 -15.998 -28.252 1.00 54.72 334 SER A O 1
ATOM 2629 N N . ALA A 1 335 ? 66.725 -14.995 -30.197 1.00 52.84 335 ALA A N 1
ATOM 2630 C CA . ALA A 1 335 ? 66.384 -16.128 -31.044 1.00 52.84 335 ALA A CA 1
ATOM 2631 C C . ALA A 1 335 ? 67.257 -17.345 -30.668 1.00 52.84 335 ALA A C 1
ATOM 2633 O O . ALA A 1 335 ? 68.483 -17.206 -30.568 1.00 52.84 335 ALA A O 1
ATOM 2634 N N . PRO A 1 336 ? 66.671 -18.536 -30.456 1.00 50.97 336 PRO A N 1
ATOM 2635 C CA . PRO A 1 336 ? 67.446 -19.739 -30.217 1.00 50.97 336 PRO A CA 1
ATOM 2636 C C . PRO A 1 336 ? 68.109 -20.185 -31.527 1.00 50.97 336 PRO A C 1
ATOM 2638 O O . PRO A 1 336 ? 67.433 -20.609 -32.455 1.00 50.97 336 PRO A O 1
ATOM 2641 N N . GLY A 1 337 ? 69.438 -20.051 -31.566 1.00 47.91 337 GLY A N 1
ATOM 2642 C CA . GLY A 1 337 ? 70.409 -20.839 -32.334 1.00 47.91 337 GLY A CA 1
ATOM 2643 C C . GLY A 1 337 ? 70.091 -21.213 -33.785 1.00 47.91 337 GLY A C 1
ATOM 2644 O O . GLY A 1 337 ? 69.323 -22.134 -34.036 1.00 47.91 337 GLY A O 1
ATOM 2645 N N . MET A 1 338 ? 70.851 -20.647 -34.726 1.00 42.56 338 MET A N 1
ATOM 2646 C CA . MET A 1 338 ? 71.130 -21.278 -36.021 1.00 42.56 338 MET A CA 1
ATOM 2647 C C . MET A 1 338 ? 72.644 -21.225 -36.287 1.00 42.56 338 MET A C 1
ATOM 2649 O O . MET A 1 338 ? 73.166 -20.166 -36.613 1.00 42.56 338 MET A O 1
ATOM 2653 N N . ASN A 1 339 ? 73.270 -22.394 -36.067 1.00 41.62 339 ASN A N 1
ATOM 2654 C CA . ASN A 1 339 ? 74.590 -22.924 -36.466 1.00 41.62 339 ASN A CA 1
ATOM 2655 C C . ASN A 1 339 ? 75.833 -22.029 -36.505 1.00 41.62 339 ASN A C 1
ATOM 2657 O O . ASN A 1 339 ? 75.953 -21.190 -37.424 1.00 41.62 339 ASN A O 1
#

Sequence (339 aa):
MQCVNVSKHKDSSEIACGLYEAVVWTGHVADWEEVGWLAAEFQKVSLQVPCSGRGIDQCVPLFVEAALERLTREVKTSELRTMCLQVAIAALYYNPLLLLTTLENLHFPNNTEPITTQFVNQWLNDVDCFLGLHDRKMCVLGLCALIELEQRPQIVNQVAGQILPALTLLFGGLKRAYACRAEHENDSDNDDDGEDEDENELGSDEDDIDEDGQEYLEMLAKQAGEDGDDEEWEDDDAEETALEGYCTIVDNEDSNIDEYQIFKSVLQTIQNCDPTWYQALTCNLTDEHRKQLQDIGTLADQRRAALESKMIEKHGGYKFNAPVVPASFNFGGSAPGMN

InterPro domains:
  IPR011989 Armadillo-like helical [G3DSA:1.25.10.10] (5-298)
  IPR016024 Armadillo-type fold [SSF48371] (54-297)
  IPR058669 Importin-7/11-like, TPR repeats [PF25758] (82-202)